Protein AF-A0AA88XX45-F1 (afdb_monomer_lite)

Organism: Pinctada imbricata (NCBI:txid66713)

Structure (mmCIF, N/CA/C/O backbone):
data_AF-A0AA88XX45-F1
#
_entry.id   AF-A0AA88XX45-F1
#
loop_
_atom_site.group_PDB
_atom_site.id
_atom_site.type_symbol
_atom_site.label_atom_id
_atom_site.label_alt_id
_atom_site.label_comp_id
_atom_site.label_asym_id
_atom_site.label_entity_id
_atom_site.label_seq_id
_atom_site.pdbx_PDB_ins_code
_atom_site.Cartn_x
_atom_site.Cartn_y
_atom_site.Cartn_z
_atom_site.occupancy
_atom_site.B_iso_or_equiv
_atom_site.auth_seq_id
_atom_site.auth_comp_id
_atom_site.auth_asym_id
_atom_site.auth_atom_id
_atom_site.pdbx_PDB_model_num
ATOM 1 N N . MET A 1 1 ? -54.677 1.917 20.183 1.00 34.97 1 MET A N 1
ATOM 2 C CA . MET A 1 1 ? -54.246 1.657 18.794 1.00 34.97 1 MET A CA 1
ATOM 3 C C . MET A 1 1 ? -52.845 2.239 18.652 1.00 34.97 1 MET A C 1
ATOM 5 O O . MET A 1 1 ? -52.693 3.420 18.403 1.00 34.97 1 MET A O 1
ATOM 9 N N . GLU A 1 2 ? -51.897 1.645 19.368 1.00 30.94 2 GLU A N 1
ATOM 10 C CA . GLU A 1 2 ? -50.991 0.565 18.939 1.00 30.94 2 GLU A CA 1
ATOM 11 C C . GLU A 1 2 ? -49.798 1.136 18.157 1.00 30.94 2 GLU A C 1
ATOM 13 O O . GLU A 1 2 ? -49.906 1.554 17.009 1.00 30.94 2 GLU A O 1
ATOM 18 N N . ARG A 1 3 ? -48.669 1.234 18.871 1.00 29.59 3 ARG A N 1
ATOM 19 C CA . ARG A 1 3 ? -47.360 1.614 18.344 1.00 29.59 3 ARG A CA 1
ATOM 20 C C . ARG A 1 3 ? -46.844 0.441 17.516 1.00 29.59 3 ARG A C 1
ATOM 22 O O . ARG A 1 3 ? -46.649 -0.641 18.058 1.00 29.59 3 ARG A O 1
ATOM 29 N N . SER A 1 4 ? -46.620 0.653 16.227 1.00 31.80 4 SER A N 1
ATOM 30 C CA . SER A 1 4 ? -45.998 -0.337 15.352 1.00 31.80 4 SER A CA 1
ATOM 31 C C . SER A 1 4 ? -44.492 -0.415 15.618 1.00 31.80 4 SER A C 1
ATOM 33 O O . SER A 1 4 ? -43.739 0.499 15.277 1.00 31.80 4 SER A O 1
ATOM 35 N N . ASP A 1 5 ? -44.083 -1.522 16.236 1.00 31.19 5 ASP A N 1
ATOM 36 C CA . ASP A 1 5 ? -42.706 -1.980 16.424 1.00 31.19 5 ASP A CA 1
ATOM 37 C C . ASP A 1 5 ? -41.996 -2.195 15.076 1.00 31.19 5 ASP A C 1
ATOM 39 O O . ASP A 1 5 ? -42.334 -3.101 14.308 1.00 31.19 5 ASP A O 1
ATOM 43 N N . VAL A 1 6 ? -40.950 -1.412 14.799 1.00 33.41 6 VAL A N 1
ATOM 44 C CA . VAL A 1 6 ? -40.007 -1.702 13.711 1.00 33.41 6 VAL A CA 1
ATOM 45 C C . VAL A 1 6 ? -38.914 -2.613 14.268 1.00 33.41 6 VAL A C 1
ATOM 47 O O . VAL A 1 6 ? -37.934 -2.162 14.859 1.00 33.41 6 VAL A O 1
ATOM 50 N N . ARG A 1 7 ? -39.079 -3.927 14.076 1.00 30.45 7 ARG A N 1
ATOM 51 C CA . ARG A 1 7 ? -38.031 -4.923 14.344 1.00 30.45 7 ARG A CA 1
ATOM 52 C C . ARG A 1 7 ? -36.821 -4.664 13.440 1.00 30.45 7 ARG A C 1
ATOM 54 O O . ARG A 1 7 ? -36.831 -5.034 12.267 1.00 30.45 7 ARG A O 1
ATOM 61 N N . GLN A 1 8 ? -35.750 -4.103 13.995 1.00 32.56 8 GLN A N 1
ATOM 62 C CA . GLN A 1 8 ? -34.431 -4.135 13.364 1.00 32.56 8 GLN A CA 1
ATOM 63 C C . GLN A 1 8 ? -33.943 -5.590 13.303 1.00 32.56 8 GLN A C 1
ATOM 65 O O . GLN A 1 8 ? -33.632 -6.205 14.325 1.00 32.56 8 GLN A O 1
ATOM 70 N N . ARG A 1 9 ? -33.892 -6.172 12.100 1.00 31.20 9 ARG A N 1
ATOM 71 C CA . ARG A 1 9 ? -33.239 -7.469 11.881 1.00 31.20 9 ARG A CA 1
ATOM 72 C C . ARG A 1 9 ? -31.729 -7.261 11.955 1.00 31.20 9 ARG A C 1
ATOM 74 O O . ARG A 1 9 ? -31.120 -6.731 11.032 1.00 31.20 9 ARG A O 1
ATOM 81 N N . LYS A 1 10 ? -31.142 -7.673 13.076 1.00 30.70 10 LYS A N 1
ATOM 82 C CA . LYS A 1 10 ? -29.694 -7.746 13.288 1.00 30.70 10 LYS A CA 1
ATOM 83 C C . LYS A 1 10 ? -29.114 -8.760 12.291 1.00 30.70 10 LYS A C 1
ATOM 85 O O . LYS A 1 10 ? -29.469 -9.936 12.339 1.00 30.70 10 LYS A O 1
ATOM 90 N N . LEU A 1 11 ? -28.273 -8.299 11.366 1.00 30.34 11 LEU A N 1
ATOM 91 C CA . LEU A 1 11 ? -27.495 -9.173 10.485 1.00 30.34 11 LEU A CA 1
ATOM 92 C C . LEU A 1 11 ? -26.546 -10.026 11.348 1.00 30.34 11 LEU A C 1
ATOM 94 O O . LEU A 1 11 ? -25.943 -9.487 12.280 1.00 30.34 11 LEU A O 1
ATOM 98 N N . PRO A 1 12 ? -26.422 -11.339 11.091 1.00 28.44 12 PRO A N 1
ATOM 99 C CA . PRO A 1 12 ? -25.580 -12.201 11.904 1.00 28.44 12 PRO A CA 1
ATOM 100 C C . PRO A 1 12 ? -24.112 -11.813 11.712 1.00 28.44 12 PRO A C 1
ATOM 102 O O . PRO A 1 12 ? -23.586 -11.838 10.599 1.00 28.44 12 PRO A O 1
ATOM 105 N N . SER A 1 13 ? -23.451 -11.459 12.814 1.00 36.00 13 SER A N 1
ATOM 106 C CA . SER A 1 13 ? -22.003 -11.308 12.879 1.00 36.00 13 SER A CA 1
ATOM 107 C C . SER A 1 13 ? -21.370 -12.663 12.574 1.00 36.00 13 SER A C 1
ATOM 109 O O . SER A 1 13 ? -21.451 -13.588 13.384 1.00 36.00 13 SER A O 1
ATOM 111 N N . LYS A 1 14 ? -20.768 -12.812 11.392 1.00 40.12 14 LYS A N 1
ATOM 112 C CA . LYS A 1 14 ? -19.907 -13.962 11.120 1.00 40.12 14 LYS A CA 1
ATOM 113 C C . LYS A 1 14 ? -18.670 -13.810 12.001 1.00 40.12 14 LYS A C 1
ATOM 115 O O . LYS A 1 14 ? -17.854 -12.920 11.778 1.00 40.12 14 LYS A O 1
ATOM 120 N N . ASN A 1 15 ? -18.585 -14.636 13.037 1.00 32.91 15 ASN A N 1
ATOM 121 C CA . ASN A 1 15 ? -17.408 -14.729 13.887 1.00 32.91 15 ASN A CA 1
ATOM 122 C C . ASN A 1 15 ? -16.237 -15.211 13.023 1.00 32.91 15 ASN A C 1
ATOM 124 O O . ASN A 1 15 ? -16.284 -16.310 12.475 1.00 32.91 15 ASN A O 1
ATOM 128 N N . VAL A 1 16 ? -15.213 -14.373 12.880 1.00 36.28 16 VAL A N 1
ATOM 129 C CA . VAL A 1 16 ? -13.936 -14.762 12.279 1.00 36.28 16 VAL A CA 1
ATOM 130 C C . VAL A 1 16 ? -13.169 -15.536 13.344 1.00 36.28 16 VAL A C 1
ATOM 132 O O . VAL A 1 16 ? -12.834 -14.991 14.395 1.00 36.28 16 VAL A O 1
ATOM 135 N N . THR A 1 17 ? -12.950 -16.825 13.106 1.00 33.47 17 THR A N 1
ATOM 136 C CA . THR A 1 17 ? -12.177 -17.689 14.001 1.00 33.47 17 THR A CA 1
ATOM 137 C C . THR A 1 17 ? -10.734 -17.736 13.515 1.00 33.47 17 THR A C 1
ATOM 139 O O . THR A 1 17 ? -10.472 -18.143 12.388 1.00 33.47 17 THR A O 1
ATOM 142 N N . PHE A 1 18 ? -9.802 -17.330 14.374 1.00 40.59 18 PHE A N 1
ATOM 143 C CA . PHE A 1 18 ? -8.367 -17.445 14.136 1.00 40.59 18 PHE A CA 1
ATOM 144 C C . PHE A 1 18 ? -7.858 -18.722 14.817 1.00 40.59 18 PHE A C 1
ATOM 146 O O . PHE A 1 18 ? -8.063 -18.891 16.018 1.00 40.59 18 PHE A O 1
ATOM 153 N N . GLN A 1 19 ? -7.198 -19.613 14.075 1.00 34.62 19 GLN A N 1
ATOM 154 C CA . GLN A 1 19 ? -6.497 -20.774 14.633 1.00 34.62 19 GLN A CA 1
ATOM 155 C C . GLN A 1 19 ? -4.989 -20.606 14.435 1.00 34.62 19 GLN A C 1
ATOM 157 O O . GLN A 1 19 ? -4.541 -20.310 13.331 1.00 34.62 19 GLN A O 1
ATOM 162 N N . ASN A 1 20 ? -4.228 -20.797 15.515 1.00 39.75 20 ASN A N 1
ATOM 163 C CA . ASN A 1 20 ? -2.776 -20.943 15.473 1.00 39.75 20 ASN A CA 1
ATOM 164 C C . ASN A 1 20 ? -2.438 -22.433 15.379 1.00 39.75 20 ASN A C 1
ATOM 166 O O . ASN A 1 20 ? -3.072 -23.250 16.044 1.00 39.75 20 ASN A O 1
ATOM 170 N N . VAL A 1 21 ? -1.432 -22.767 14.580 1.00 43.00 21 VAL A N 1
ATOM 171 C CA . VAL A 1 21 ? -0.848 -24.106 14.500 1.00 43.00 21 VAL A CA 1
ATOM 172 C C . VAL A 1 21 ? 0.468 -24.027 15.254 1.00 43.00 21 VAL A C 1
ATOM 174 O O . VAL A 1 21 ? 1.398 -23.506 14.669 1.00 43.00 21 VAL A O 1
ATOM 177 N N . ASP A 1 22 ? 0.522 -24.432 16.525 1.00 43.56 22 ASP A N 1
ATOM 178 C CA . ASP A 1 22 ? 1.782 -24.711 17.240 1.00 43.56 22 ASP A CA 1
ATOM 179 C C . ASP A 1 22 ? 1.490 -25.333 18.621 1.00 43.56 22 ASP A C 1
ATOM 181 O O . ASP A 1 22 ? 1.384 -24.627 19.619 1.00 43.56 22 ASP A O 1
ATOM 185 N N . ASP A 1 23 ? 1.375 -26.663 18.673 1.00 44.88 23 ASP A N 1
ATOM 186 C CA . ASP A 1 23 ? 1.472 -27.468 19.901 1.00 44.88 23 ASP A CA 1
ATOM 187 C C . ASP A 1 23 ? 2.284 -28.735 19.575 1.00 44.88 23 ASP A C 1
ATOM 189 O O . ASP A 1 23 ? 1.729 -29.703 19.068 1.00 44.88 23 ASP A O 1
ATOM 193 N N . ASP A 1 24 ? 3.609 -28.677 19.774 1.00 45.41 24 ASP A N 1
ATOM 194 C CA . ASP A 1 24 ? 4.500 -29.756 20.264 1.00 45.41 24 ASP A CA 1
ATOM 195 C C . ASP A 1 24 ? 5.958 -29.500 19.840 1.00 45.41 24 ASP A C 1
ATOM 197 O O . ASP A 1 24 ? 6.370 -29.864 18.739 1.00 45.41 24 ASP A O 1
ATOM 201 N N . VAL A 1 25 ? 6.800 -28.964 20.733 1.00 55.06 25 VAL A N 1
ATOM 202 C CA . VAL A 1 25 ? 8.260 -29.141 20.603 1.00 55.06 25 VAL A CA 1
ATOM 203 C C . VAL A 1 25 ? 8.8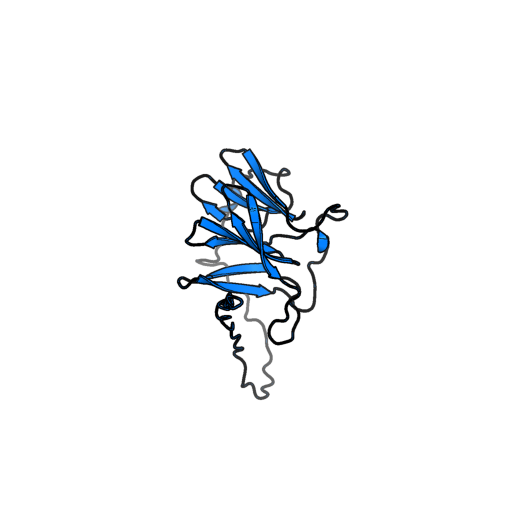96 -29.343 21.981 1.00 55.06 25 VAL A C 1
ATOM 205 O O . VAL A 1 25 ? 9.103 -28.405 22.749 1.00 55.06 25 VAL A O 1
ATOM 208 N N . LYS A 1 26 ? 9.233 -30.602 22.293 1.00 49.00 26 LYS A N 1
ATOM 209 C CA . LYS A 1 26 ? 10.108 -30.985 23.413 1.00 49.00 26 LYS A CA 1
ATOM 210 C C . LYS A 1 26 ? 11.572 -30.663 23.087 1.00 49.00 26 LYS A C 1
ATOM 212 O O . LYS A 1 26 ? 12.017 -30.836 21.957 1.00 49.00 26 LYS A O 1
ATOM 217 N N . ASN A 1 27 ? 12.311 -30.243 24.117 1.00 52.31 27 ASN A N 1
ATOM 218 C CA . ASN A 1 27 ? 13.728 -29.866 24.100 1.00 52.31 27 ASN A CA 1
ATOM 219 C C . ASN A 1 27 ? 14.633 -30.856 23.342 1.00 52.31 27 ASN A C 1
ATOM 221 O O . ASN A 1 27 ? 14.966 -31.925 23.852 1.00 52.31 27 ASN A O 1
ATOM 225 N N . VAL A 1 28 ? 15.127 -30.428 22.180 1.00 52.84 28 VAL A N 1
ATOM 226 C CA . VAL A 1 28 ? 16.339 -30.956 21.548 1.00 52.84 28 VAL A CA 1
ATOM 227 C C . VAL A 1 28 ? 17.290 -29.776 21.382 1.00 52.84 28 VAL A C 1
ATOM 229 O O . VAL A 1 28 ? 16.998 -28.841 20.639 1.00 52.84 28 VAL A O 1
ATOM 232 N N . SER A 1 29 ? 18.429 -29.810 22.078 1.00 59.84 29 SER A N 1
ATOM 233 C CA . SER A 1 29 ? 19.562 -28.919 21.802 1.00 59.84 29 SER A CA 1
ATOM 234 C C . SER A 1 29 ? 20.143 -29.307 20.442 1.00 59.84 29 SER A C 1
ATOM 236 O O . SER A 1 29 ? 21.048 -30.133 20.338 1.00 59.84 29 SER A O 1
ATOM 238 N N . LYS A 1 30 ? 19.530 -28.792 19.377 1.00 61.91 30 LYS A N 1
ATOM 239 C CA . LYS A 1 30 ? 20.017 -28.925 18.010 1.00 61.91 30 LYS A CA 1
ATOM 240 C C . LYS A 1 30 ? 20.817 -27.667 17.715 1.00 61.91 30 LYS A C 1
ATOM 242 O O . LYS A 1 30 ? 20.273 -26.568 17.756 1.00 61.91 30 LYS A O 1
ATOM 247 N N . THR A 1 31 ? 22.107 -27.816 17.440 1.00 62.50 31 THR A N 1
ATOM 248 C CA . THR A 1 31 ? 22.918 -26.716 16.919 1.00 62.50 31 THR A CA 1
ATOM 249 C C . THR A 1 31 ? 22.341 -26.324 15.561 1.00 62.50 31 THR A C 1
ATOM 251 O O . THR A 1 31 ? 22.469 -27.065 14.588 1.00 62.50 31 THR A O 1
ATOM 254 N N . PHE A 1 32 ? 21.638 -25.195 15.502 1.00 63.19 32 PHE A N 1
ATOM 255 C CA . PHE A 1 32 ? 21.130 -24.638 14.254 1.00 63.19 32 PHE A CA 1
ATOM 256 C C . PHE A 1 32 ? 22.269 -23.885 13.565 1.00 63.19 32 PHE A C 1
ATOM 258 O O . PHE A 1 32 ? 22.573 -22.748 13.910 1.00 63.19 32 PHE A O 1
ATOM 265 N N . GLY A 1 33 ? 22.928 -24.545 12.614 1.00 74.94 33 GLY A N 1
ATOM 266 C CA . GLY A 1 33 ? 23.738 -23.878 11.599 1.00 74.94 33 GLY A CA 1
ATOM 267 C C . GLY A 1 33 ? 22.879 -23.636 10.364 1.00 74.94 33 GLY A C 1
ATOM 268 O O . GLY A 1 33 ? 22.102 -24.512 9.978 1.00 74.94 33 GLY A O 1
ATOM 269 N N . PHE A 1 34 ? 22.997 -22.462 9.745 1.00 80.81 34 PHE A N 1
ATOM 270 C CA . PHE A 1 34 ? 22.458 -22.291 8.399 1.00 80.81 34 PHE A CA 1
ATOM 271 C C . PHE A 1 34 ? 23.176 -23.269 7.457 1.00 80.81 34 PHE A C 1
ATOM 273 O O . P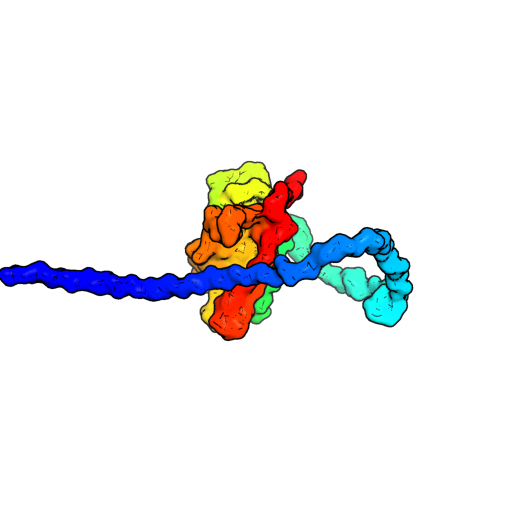HE A 1 34 ? 24.381 -23.479 7.625 1.00 80.81 34 PHE A O 1
ATOM 280 N N . PRO A 1 35 ? 22.468 -23.889 6.497 1.00 85.06 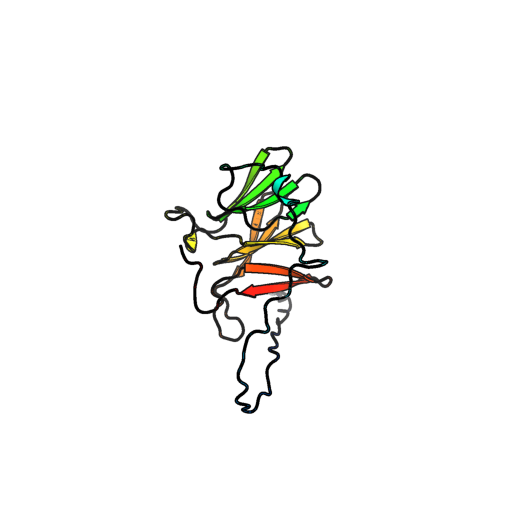35 PRO A N 1
ATOM 281 C CA . PRO A 1 35 ? 23.138 -24.656 5.457 1.00 85.06 35 PRO A CA 1
ATOM 282 C C . PRO A 1 35 ? 24.116 -23.748 4.708 1.00 85.06 35 PRO A C 1
ATOM 284 O O . PRO A 1 35 ? 23.945 -22.523 4.681 1.00 85.06 35 PRO A O 1
ATOM 287 N N . GLU A 1 36 ? 25.132 -24.345 4.086 1.00 87.25 36 GLU A N 1
ATOM 288 C CA . GLU A 1 36 ? 25.969 -23.593 3.157 1.00 87.25 36 GLU A CA 1
ATOM 289 C C . GLU A 1 36 ? 25.092 -22.923 2.098 1.00 87.25 36 GLU A C 1
ATOM 291 O O . GLU A 1 36 ? 24.061 -23.461 1.675 1.00 87.25 36 GLU A O 1
ATOM 296 N N . ARG A 1 37 ? 25.477 -21.701 1.717 1.00 88.12 37 ARG A N 1
ATOM 297 C CA . ARG A 1 37 ? 24.747 -20.948 0.702 1.00 88.12 37 ARG A CA 1
ATOM 298 C C . ARG A 1 37 ? 24.685 -21.805 -0.572 1.00 88.12 37 ARG A C 1
ATOM 300 O O . ARG A 1 37 ? 25.733 -22.267 -1.011 1.00 88.12 37 ARG A O 1
ATOM 307 N N . PRO A 1 38 ? 23.505 -21.966 -1.192 1.00 91.06 38 PRO A N 1
ATOM 308 C CA . PRO A 1 38 ? 23.406 -22.633 -2.481 1.00 91.06 38 PRO A CA 1
ATOM 309 C C . PRO A 1 38 ? 24.297 -21.958 -3.527 1.00 91.06 38 PRO A C 1
ATOM 311 O O . PRO A 1 38 ? 24.343 -20.728 -3.605 1.00 91.06 38 PRO A O 1
ATOM 314 N N . GLU A 1 39 ? 24.956 -22.760 -4.357 1.00 94.38 39 GLU A N 1
ATOM 315 C CA . GLU A 1 39 ? 25.666 -22.265 -5.535 1.00 94.38 39 GLU A CA 1
ATOM 316 C C . GLU A 1 39 ? 24.693 -21.548 -6.484 1.00 94.38 39 GLU A C 1
ATOM 318 O O . GLU A 1 39 ? 23.563 -22.000 -6.700 1.00 94.38 39 GLU A O 1
ATOM 323 N N . PHE A 1 40 ? 25.129 -20.439 -7.084 1.00 94.06 40 PHE A N 1
ATOM 324 C CA . PHE A 1 40 ? 24.336 -19.664 -8.045 1.00 94.06 40 PHE A CA 1
ATOM 325 C C . PHE A 1 40 ? 24.304 -20.346 -9.419 1.00 94.06 40 PHE A C 1
ATOM 327 O O . PHE A 1 40 ? 24.896 -19.874 -10.386 1.00 94.06 40 PHE A O 1
ATOM 334 N N . THR A 1 41 ? 23.630 -21.492 -9.480 1.00 96.00 41 THR A N 1
ATOM 335 C CA . THR A 1 41 ? 23.500 -22.354 -10.663 1.00 96.00 41 THR A CA 1
ATOM 336 C C . THR A 1 41 ? 22.026 -22.595 -11.006 1.00 96.00 41 THR A C 1
ATOM 338 O O . THR A 1 41 ? 21.144 -22.449 -10.151 1.00 96.00 41 THR A O 1
ATOM 341 N N . GLY A 1 42 ? 21.728 -22.939 -12.264 1.00 93.94 42 GLY A N 1
ATOM 342 C CA . GLY A 1 42 ? 20.359 -23.161 -12.733 1.00 93.94 42 GLY A CA 1
ATOM 343 C C . GLY A 1 42 ? 19.460 -21.942 -12.501 1.00 93.94 42 GLY A C 1
ATOM 344 O O . GLY A 1 42 ? 19.731 -20.852 -12.990 1.00 93.94 42 GLY A O 1
ATOM 345 N N . ALA A 1 43 ? 18.390 -22.108 -11.719 1.00 93.12 43 ALA A N 1
ATOM 346 C CA . ALA A 1 43 ? 17.447 -21.024 -11.420 1.00 93.12 43 ALA A CA 1
ATOM 347 C C . ALA A 1 43 ? 18.054 -19.860 -10.607 1.00 93.12 43 ALA A C 1
ATOM 349 O O . ALA A 1 43 ? 17.454 -18.788 -10.547 1.00 93.12 43 ALA A O 1
ATOM 350 N N . LEU A 1 44 ? 19.213 -20.067 -9.971 1.00 93.19 44 LEU A N 1
ATOM 351 C CA . LEU A 1 44 ? 19.915 -19.056 -9.176 1.00 93.19 44 LEU A CA 1
ATOM 352 C C . LEU A 1 44 ? 21.075 -18.398 -9.936 1.00 93.19 44 LEU A C 1
ATOM 354 O O . LEU A 1 44 ? 21.802 -17.605 -9.340 1.00 93.19 44 LEU A O 1
ATOM 358 N N . GLU A 1 45 ? 21.273 -18.725 -11.217 1.00 96.75 45 GLU A N 1
ATOM 359 C CA . GLU A 1 45 ? 22.326 -18.107 -12.026 1.00 96.75 45 GLU A CA 1
ATOM 360 C C . GLU A 1 45 ? 22.167 -16.581 -12.081 1.00 96.75 45 GLU A C 1
ATOM 362 O O . GLU A 1 45 ? 21.053 -16.071 -12.281 1.00 96.75 45 GLU A O 1
ATOM 367 N N . PRO A 1 46 ? 23.269 -15.819 -11.933 1.00 94.56 46 PRO A N 1
ATOM 368 C CA . PRO A 1 46 ? 23.219 -14.374 -12.073 1.00 94.56 46 PRO A CA 1
ATOM 369 C C . PRO A 1 46 ? 22.725 -13.991 -13.468 1.00 94.56 46 PRO A C 1
ATOM 371 O O . PRO A 1 46 ? 23.206 -14.497 -14.480 1.00 94.56 46 PRO A O 1
ATOM 374 N N . ASN A 1 47 ? 21.792 -13.046 -13.530 1.00 94.19 47 ASN A N 1
ATOM 375 C CA . ASN A 1 47 ? 21.265 -12.524 -14.784 1.00 94.19 47 ASN A CA 1
ATOM 376 C C . ASN A 1 47 ? 21.166 -10.995 -14.744 1.00 94.19 47 ASN A C 1
ATOM 378 O O . ASN A 1 47 ? 21.271 -10.364 -13.693 1.00 94.19 47 ASN A O 1
ATOM 382 N N . THR A 1 48 ? 20.959 -10.394 -15.913 1.00 95.88 48 THR A N 1
ATOM 383 C CA . THR A 1 48 ? 20.869 -8.938 -16.087 1.00 95.88 48 THR A CA 1
ATOM 384 C C . THR A 1 48 ? 19.499 -8.494 -16.594 1.00 95.88 48 THR A C 1
ATOM 386 O O . THR A 1 48 ? 19.366 -7.389 -17.116 1.00 95.88 48 THR A O 1
ATOM 389 N N . HIS A 1 49 ? 18.457 -9.321 -16.447 1.00 93.12 49 HIS A N 1
ATOM 390 C CA . HIS A 1 49 ? 17.129 -9.033 -17.004 1.00 93.12 49 HIS A CA 1
ATOM 391 C C . HIS A 1 49 ? 16.587 -7.671 -16.544 1.00 93.12 49 HIS A C 1
ATOM 393 O O . HIS A 1 49 ? 16.090 -6.902 -17.365 1.00 93.12 49 HIS A O 1
ATOM 399 N N . LEU A 1 50 ? 16.782 -7.328 -15.267 1.00 91.69 50 LEU A N 1
ATOM 400 C CA . LEU A 1 50 ? 16.340 -6.055 -14.688 1.00 91.69 50 LEU A CA 1
ATOM 401 C C . LEU A 1 50 ? 17.139 -4.831 -15.168 1.00 91.69 50 LEU A C 1
ATOM 403 O O . LEU A 1 50 ? 16.654 -3.714 -15.034 1.00 91.69 50 LEU A O 1
ATOM 407 N N . GLN A 1 51 ? 18.322 -4.999 -15.773 1.00 94.56 51 GLN A N 1
ATOM 408 C CA . GLN A 1 51 ? 19.077 -3.869 -16.342 1.00 94.56 51 GLN A CA 1
ATOM 409 C C . GLN A 1 51 ? 18.399 -3.276 -17.584 1.00 94.56 51 GLN A C 1
ATOM 411 O O . GLN A 1 51 ? 18.686 -2.143 -17.955 1.00 94.56 51 GLN A O 1
ATOM 416 N N . LYS A 1 52 ? 17.509 -4.040 -18.229 1.00 94.00 52 LYS A N 1
ATOM 417 C CA . LYS A 1 52 ? 16.728 -3.601 -19.393 1.00 94.00 52 LYS A CA 1
ATOM 418 C C . LYS A 1 52 ? 15.385 -2.976 -19.004 1.00 94.00 52 LYS A C 1
ATOM 420 O O . LYS A 1 52 ? 14.625 -2.609 -19.893 1.00 94.00 52 LYS A O 1
ATOM 425 N N . ALA A 1 53 ? 15.065 -2.914 -17.709 1.00 93.12 53 ALA A N 1
ATOM 426 C CA . ALA A 1 53 ? 13.814 -2.340 -17.241 1.00 93.12 53 ALA A CA 1
ATOM 427 C C . ALA A 1 53 ? 13.793 -0.825 -17.478 1.00 93.12 53 ALA A C 1
ATOM 429 O O . ALA A 1 53 ? 14.774 -0.126 -17.219 1.00 93.12 53 ALA A O 1
ATOM 430 N N . GLU A 1 54 ? 12.658 -0.321 -17.947 1.00 93.12 54 GLU A N 1
ATOM 431 C CA . GLU A 1 54 ? 12.417 1.111 -18.064 1.00 93.12 54 GLU A CA 1
ATOM 432 C C . GLU A 1 54 ? 11.985 1.683 -16.710 1.00 93.12 54 GLU A C 1
ATOM 434 O O . GLU A 1 54 ? 11.173 1.091 -15.995 1.00 93.12 54 GLU A O 1
ATOM 439 N N . ARG A 1 55 ? 12.523 2.854 -16.358 1.00 91.00 55 ARG A N 1
ATOM 440 C CA . ARG A 1 55 ? 12.101 3.600 -15.172 1.00 91.00 55 ARG A CA 1
ATOM 441 C C . ARG A 1 55 ? 11.011 4.586 -15.560 1.00 91.00 55 ARG A C 1
ATOM 443 O O . ARG A 1 55 ? 11.289 5.621 -16.157 1.00 91.00 55 ARG A O 1
ATOM 450 N N . ILE A 1 56 ? 9.781 4.273 -15.180 1.00 91.44 56 ILE A N 1
ATOM 451 C CA . ILE A 1 56 ? 8.630 5.160 -15.349 1.00 91.44 56 ILE A CA 1
ATOM 452 C C . ILE A 1 56 ? 8.318 5.877 -14.029 1.00 91.44 56 ILE A C 1
ATOM 454 O O . ILE A 1 56 ? 8.518 5.320 -12.951 1.00 91.44 56 ILE A O 1
ATOM 458 N N . TYR A 1 57 ? 7.844 7.124 -14.111 1.00 92.19 57 TYR A N 1
ATOM 459 C CA . TYR A 1 57 ? 7.444 7.952 -12.957 1.00 92.19 57 TYR A CA 1
ATOM 460 C C . TYR A 1 57 ? 8.523 8.173 -11.881 1.00 92.19 57 TYR A C 1
ATOM 462 O O . TYR A 1 57 ? 8.212 8.455 -10.719 1.00 92.19 57 TYR A O 1
ATOM 470 N N . GLU A 1 58 ? 9.799 8.078 -12.259 1.00 91.88 58 GLU A N 1
ATOM 471 C CA . GLU A 1 58 ? 10.919 8.325 -11.352 1.00 91.88 58 GLU A CA 1
ATOM 472 C C . GLU A 1 58 ? 10.817 9.736 -10.750 1.00 91.88 58 GLU A C 1
ATOM 474 O O . GLU A 1 58 ? 10.561 10.713 -11.455 1.00 91.88 58 GLU A O 1
ATOM 479 N N . ASN A 1 59 ? 10.974 9.832 -9.427 1.00 91.88 59 ASN A N 1
ATOM 480 C CA . ASN A 1 59 ? 10.804 11.057 -8.630 1.00 91.88 59 ASN A CA 1
ATOM 481 C C . ASN A 1 59 ? 9.393 11.685 -8.642 1.00 91.88 59 ASN A C 1
ATOM 483 O O . ASN A 1 59 ? 9.203 12.746 -8.049 1.00 91.88 59 ASN A O 1
ATOM 487 N N . GLN A 1 60 ? 8.398 11.047 -9.268 1.00 93.62 60 GLN A N 1
ATOM 488 C CA . GLN A 1 60 ? 7.010 11.534 -9.297 1.00 93.62 60 GLN A CA 1
ATOM 489 C C . GLN A 1 60 ? 6.133 10.856 -8.238 1.00 93.62 60 GLN A C 1
ATOM 491 O O . GLN A 1 60 ? 5.207 11.472 -7.709 1.00 93.62 60 GLN A O 1
ATOM 496 N N . LEU A 1 61 ? 6.434 9.599 -7.898 1.00 93.19 61 LEU A N 1
ATOM 497 C CA . LEU A 1 61 ? 5.708 8.816 -6.897 1.00 93.19 61 LEU A CA 1
ATOM 498 C C . LEU A 1 61 ? 6.509 8.713 -5.598 1.00 93.19 61 LEU A C 1
ATOM 500 O O . LEU A 1 61 ? 7.703 8.423 -5.600 1.00 93.19 61 LEU A O 1
ATOM 504 N N . ASN A 1 62 ? 5.839 8.930 -4.468 1.00 92.00 62 ASN A N 1
ATOM 505 C CA . ASN A 1 62 ? 6.469 8.894 -3.153 1.00 92.00 62 ASN A CA 1
ATOM 506 C C . ASN A 1 62 ? 6.336 7.504 -2.520 1.00 92.00 62 ASN A C 1
ATOM 508 O O . ASN A 1 62 ? 5.323 7.220 -1.882 1.00 92.00 62 ASN A O 1
ATOM 512 N N . GLY A 1 63 ? 7.353 6.661 -2.700 1.00 93.56 63 GLY A N 1
ATOM 513 C CA . GLY A 1 63 ? 7.400 5.306 -2.143 1.00 93.56 63 GLY A CA 1
ATOM 514 C C . GLY A 1 63 ? 6.168 4.470 -2.505 1.00 93.56 63 GLY A C 1
ATOM 515 O O . GLY A 1 63 ? 5.438 4.106 -1.581 1.00 93.56 63 GLY A O 1
ATOM 516 N N . PRO A 1 64 ? 5.890 4.234 -3.804 1.00 95.94 64 PRO A N 1
ATOM 517 C CA . PRO A 1 64 ? 4.750 3.428 -4.220 1.00 95.94 64 PRO A CA 1
ATOM 518 C C . PRO A 1 64 ? 4.861 2.000 -3.669 1.00 95.94 64 PRO A C 1
ATOM 520 O O . PRO A 1 64 ? 5.926 1.394 -3.748 1.00 95.94 64 PRO A O 1
ATOM 523 N N . GLU A 1 65 ? 3.770 1.477 -3.117 1.00 96.62 65 GLU A N 1
ATOM 524 C CA . GLU A 1 65 ? 3.677 0.135 -2.537 1.00 96.62 65 GLU A CA 1
ATOM 525 C C . GLU A 1 65 ? 2.434 -0.581 -3.050 1.00 96.62 65 GLU A C 1
ATOM 527 O O . GLU A 1 65 ? 1.356 0.016 -3.146 1.00 96.62 65 GLU A O 1
ATOM 532 N N . SER A 1 66 ? 2.602 -1.873 -3.346 1.00 97.38 66 SER A N 1
ATOM 533 C CA . SER A 1 66 ? 1.627 -2.728 -4.030 1.00 97.38 66 SER A CA 1
ATOM 534 C C . SER A 1 66 ? 1.184 -2.181 -5.397 1.00 97.38 66 SER A C 1
ATOM 536 O O . SER A 1 66 ? 0.992 -0.984 -5.603 1.00 97.38 66 SER A O 1
ATOM 538 N N . LEU A 1 67 ? 1.023 -3.071 -6.372 1.00 96.88 67 LEU A N 1
ATOM 539 C CA . LEU A 1 67 ? 0.532 -2.715 -7.700 1.00 96.88 67 LEU A CA 1
ATOM 540 C C . LEU A 1 67 ? -0.654 -3.609 -8.030 1.00 96.88 67 LEU A C 1
ATOM 542 O O . LEU A 1 67 ? -0.537 -4.835 -8.010 1.00 96.88 67 LEU A O 1
ATOM 546 N N . VAL A 1 68 ? -1.784 -2.992 -8.360 1.00 98.19 68 VAL A N 1
ATOM 547 C CA . VAL A 1 68 ? -2.940 -3.689 -8.928 1.00 98.19 68 VAL A CA 1
ATOM 548 C C . VAL A 1 68 ? -3.207 -3.125 -10.309 1.00 98.19 68 VAL A C 1
ATOM 550 O O . VAL A 1 68 ? -3.421 -1.927 -10.458 1.00 98.19 68 VAL A O 1
ATOM 553 N N . VAL A 1 69 ? -3.179 -4.003 -11.307 1.00 97.06 69 VAL A N 1
ATOM 554 C CA . VAL A 1 69 ? -3.431 -3.660 -12.707 1.00 97.06 69 VAL A CA 1
ATOM 555 C C . VAL A 1 69 ? -4.836 -4.119 -13.077 1.00 97.06 69 VAL A C 1
ATOM 557 O O . VAL A 1 69 ? -5.160 -5.293 -12.895 1.00 97.06 69 VAL A O 1
ATOM 560 N N . ASP A 1 70 ? -5.646 -3.203 -13.601 1.00 96.31 70 ASP A N 1
ATOM 561 C CA . ASP A 1 70 ? -6.994 -3.470 -14.110 1.00 96.31 70 ASP A CA 1
ATOM 562 C C . ASP A 1 70 ? -7.192 -2.780 -15.461 1.00 96.31 70 ASP A C 1
ATOM 564 O O . ASP A 1 70 ? -7.368 -1.563 -15.557 1.00 96.31 70 ASP A O 1
ATOM 568 N N . GLY A 1 71 ? -7.074 -3.555 -16.539 1.00 95.56 71 GLY A N 1
ATOM 569 C CA . GLY A 1 71 ? -6.980 -3.000 -17.886 1.00 95.56 71 GLY A CA 1
ATOM 570 C C . GLY A 1 71 ? -5.773 -2.064 -18.025 1.00 95.56 71 GLY A C 1
ATOM 571 O O . GLY A 1 71 ? -4.632 -2.489 -17.864 1.00 95.56 71 GLY A O 1
ATOM 572 N N . GLU A 1 72 ? -6.031 -0.794 -18.341 1.00 95.69 72 GLU A N 1
ATOM 573 C CA . GLU A 1 72 ? -5.006 0.257 -18.466 1.00 95.69 72 GLU A CA 1
ATOM 574 C C . GLU A 1 72 ? -4.782 1.047 -17.162 1.00 95.69 72 GLU A C 1
ATOM 576 O O . GLU A 1 72 ? -3.967 1.971 -17.143 1.00 95.69 72 GLU A O 1
ATOM 581 N N . HIS A 1 73 ? -5.515 0.722 -16.093 1.00 97.50 73 HIS A N 1
ATOM 582 C CA . HIS A 1 73 ? -5.358 1.353 -14.786 1.00 97.50 73 HIS A CA 1
ATOM 583 C C . HIS A 1 73 ? -4.306 0.626 -13.953 1.00 97.50 73 HIS A C 1
ATOM 585 O O . HIS A 1 73 ? -4.281 -0.607 -13.896 1.00 97.50 73 HIS A O 1
ATOM 591 N N . ILE A 1 74 ? -3.469 1.396 -13.259 1.00 97.81 74 ILE A N 1
ATOM 592 C CA . ILE A 1 74 ? -2.537 0.893 -12.249 1.00 97.81 74 ILE A CA 1
ATOM 593 C C . ILE A 1 74 ? -2.816 1.610 -10.932 1.00 97.81 74 ILE A C 1
ATOM 595 O O . ILE A 1 74 ? -2.634 2.822 -10.821 1.00 97.81 74 ILE A O 1
ATOM 599 N N . TYR A 1 75 ? -3.211 0.849 -9.917 1.00 98.50 75 TYR A N 1
ATOM 600 C CA . TYR A 1 75 ? -3.450 1.356 -8.573 1.00 98.50 75 TYR A CA 1
ATOM 601 C C . TYR A 1 75 ? -2.258 1.082 -7.659 1.00 98.50 75 TYR A C 1
ATOM 603 O O . TYR A 1 75 ? -1.699 -0.018 -7.678 1.00 98.50 75 TYR A O 1
ATOM 611 N N . THR A 1 76 ? -1.879 2.073 -6.850 1.00 98.44 76 THR A N 1
ATOM 612 C CA . THR A 1 76 ? -0.774 1.949 -5.884 1.00 98.44 76 THR A CA 1
ATOM 613 C C . THR A 1 76 ? -0.930 2.890 -4.691 1.00 98.44 76 THR A C 1
ATOM 615 O O . THR A 1 76 ? -1.559 3.945 -4.794 1.00 98.44 76 THR A O 1
ATOM 618 N N . GLY A 1 77 ? -0.375 2.505 -3.544 1.00 97.50 77 GLY A N 1
ATOM 619 C CA . GLY A 1 77 ? -0.351 3.305 -2.321 1.00 97.50 77 GLY A CA 1
ATOM 620 C C . GLY A 1 77 ? 0.935 4.114 -2.208 1.00 97.50 77 GLY A C 1
ATOM 621 O O . GLY A 1 77 ? 1.967 3.661 -2.680 1.00 97.50 77 GLY A O 1
ATOM 622 N N . THR A 1 78 ? 0.925 5.284 -1.569 1.00 95.62 78 THR A N 1
ATOM 623 C CA . THR A 1 78 ? 2.142 6.086 -1.331 1.00 95.62 78 THR A CA 1
ATOM 624 C C . THR A 1 78 ? 2.483 6.224 0.145 1.00 95.62 78 THR A C 1
ATOM 626 O O . THR A 1 78 ? 1.696 5.888 1.030 1.00 95.62 78 THR A O 1
ATOM 629 N N . ALA A 1 79 ? 3.687 6.726 0.434 1.00 93.31 79 ALA A N 1
ATOM 630 C CA . ALA A 1 79 ? 4.156 6.902 1.808 1.00 93.31 79 ALA A CA 1
ATOM 631 C C . ALA A 1 79 ? 3.276 7.857 2.603 1.00 93.31 79 ALA A C 1
ATOM 633 O O . ALA A 1 79 ? 2.920 7.559 3.732 1.00 93.31 79 ALA A O 1
ATOM 634 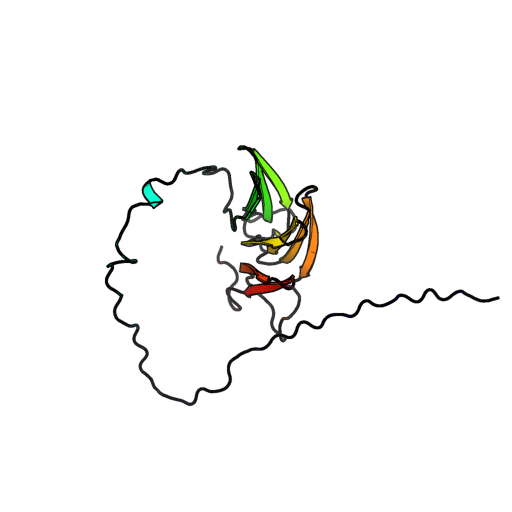N N . ASP A 1 80 ? 2.831 8.932 1.961 1.00 91.75 80 ASP A N 1
ATOM 635 C CA . ASP A 1 80 ? 1.997 9.980 2.541 1.00 91.75 80 ASP A CA 1
ATOM 636 C C . ASP A 1 80 ? 0.489 9.676 2.483 1.00 91.75 80 ASP A C 1
ATOM 638 O O . ASP A 1 80 ? -0.315 10.598 2.323 1.00 91.75 80 ASP A O 1
ATOM 642 N N . GLY A 1 81 ? 0.111 8.397 2.564 1.00 94.75 81 GLY A N 1
ATOM 643 C CA . GLY A 1 81 ? -1.278 7.979 2.756 1.00 94.75 81 GLY A CA 1
ATOM 644 C C . GLY A 1 81 ? -2.178 7.999 1.522 1.00 94.75 81 GLY A C 1
ATOM 645 O O . GLY A 1 81 ? -3.380 7.766 1.656 1.00 94.75 81 GLY A O 1
ATOM 646 N N . LYS A 1 82 ? -1.672 8.301 0.320 1.00 96.12 82 LYS A N 1
ATOM 647 C CA . LYS A 1 82 ? -2.526 8.363 -0.879 1.00 96.12 82 LYS A CA 1
ATOM 648 C C . LYS A 1 82 ? -2.704 6.990 -1.508 1.00 96.12 82 LYS A C 1
ATOM 650 O O . LYS A 1 82 ? -1.781 6.184 -1.539 1.00 96.12 82 LYS A O 1
ATOM 655 N N . LEU A 1 83 ? -3.888 6.782 -2.069 1.00 98.12 83 LEU A N 1
ATOM 656 C CA . LEU A 1 83 ? -4.154 5.782 -3.089 1.00 98.12 83 LEU A CA 1
ATOM 657 C C . LEU A 1 83 ? -4.177 6.489 -4.440 1.00 98.12 83 LEU A C 1
ATOM 659 O O . LEU A 1 83 ? -4.935 7.444 -4.637 1.00 98.12 83 LEU A O 1
ATOM 663 N N . LEU A 1 84 ? -3.341 6.028 -5.355 1.00 98.38 84 LEU A N 1
ATOM 664 C CA . LEU A 1 84 ? -3.212 6.574 -6.692 1.00 98.38 84 LEU A CA 1
ATOM 665 C C . LEU A 1 84 ? -3.861 5.649 -7.714 1.00 98.38 84 LEU A C 1
ATOM 667 O O . LEU A 1 84 ? -3.882 4.434 -7.537 1.00 98.38 84 LEU A O 1
ATOM 671 N N . ASP A 1 85 ? -4.353 6.258 -8.781 1.00 98.25 85 ASP A N 1
ATOM 672 C CA . ASP A 1 85 ? -4.790 5.627 -10.018 1.00 98.25 85 ASP A CA 1
ATOM 673 C C . ASP A 1 85 ? -3.963 6.233 -11.150 1.00 98.25 85 ASP A C 1
ATOM 675 O O . ASP A 1 85 ? -3.971 7.452 -11.349 1.00 98.25 85 ASP A O 1
ATOM 679 N N . ILE A 1 86 ? -3.202 5.392 -11.838 1.00 97.81 86 ILE A N 1
ATOM 680 C CA . ILE A 1 86 ? -2.380 5.775 -12.976 1.00 97.81 86 ILE A CA 1
ATOM 681 C C . ILE A 1 86 ? -3.067 5.258 -14.232 1.00 97.81 86 ILE A C 1
ATOM 683 O O . ILE A 1 86 ? -3.224 4.050 -14.402 1.00 97.81 86 ILE A O 1
ATOM 687 N N . TYR A 1 87 ? -3.439 6.172 -15.122 1.00 96.62 87 TYR A N 1
ATOM 688 C CA . TYR A 1 87 ? -4.150 5.859 -16.355 1.00 96.62 87 TYR A CA 1
ATOM 689 C C . TYR A 1 87 ? -3.560 6.660 -17.511 1.00 96.62 87 TYR A C 1
ATOM 691 O O . TYR A 1 87 ? -3.481 7.885 -17.449 1.00 96.62 87 TYR A O 1
ATOM 699 N N . LYS A 1 88 ? -3.125 5.973 -18.575 1.00 94.19 88 LYS A N 1
ATOM 700 C CA . LYS A 1 88 ? -2.578 6.597 -19.799 1.00 94.19 88 LYS A CA 1
ATOM 701 C C . LYS A 1 88 ? -1.500 7.663 -19.554 1.00 94.19 88 LYS A C 1
ATOM 703 O O . LYS A 1 88 ? -1.468 8.688 -20.225 1.00 94.19 88 LYS A O 1
ATOM 708 N N . GLY A 1 89 ? -0.598 7.421 -18.605 1.00 91.62 89 GLY A N 1
ATOM 709 C CA . GLY A 1 89 ? 0.463 8.379 -18.284 1.00 91.62 89 GLY A CA 1
ATOM 710 C C . GLY A 1 89 ? 0.107 9.364 -17.169 1.00 91.62 89 GLY A C 1
ATOM 711 O O . GLY A 1 89 ? 1.015 9.950 -16.587 1.00 91.62 89 GLY A O 1
ATOM 712 N N . GLU A 1 90 ? -1.170 9.520 -16.825 1.00 95.56 90 GLU A N 1
ATOM 713 C CA . GLU A 1 90 ? -1.632 10.493 -15.837 1.00 95.56 90 GLU A CA 1
ATOM 714 C C . GLU A 1 90 ? -1.760 9.870 -14.448 1.00 95.56 90 GLU A C 1
ATOM 716 O O . GLU A 1 90 ? -2.302 8.778 -14.295 1.00 95.56 90 GLU A O 1
ATOM 721 N N . ILE A 1 91 ? -1.280 10.583 -13.425 1.00 97.44 91 ILE A N 1
ATOM 722 C CA . ILE A 1 91 ? -1.372 10.170 -12.020 1.00 97.44 91 ILE A CA 1
ATOM 723 C C . ILE A 1 91 ? -2.515 10.940 -11.358 1.00 97.44 91 ILE A C 1
ATOM 725 O O . ILE A 1 91 ? -2.443 12.160 -11.193 1.00 97.44 91 ILE A O 1
ATOM 729 N N . ARG A 1 92 ? -3.545 10.225 -10.906 1.00 97.19 92 ARG A N 1
ATOM 730 C CA . ARG A 1 92 ? -4.680 10.775 -10.162 1.00 97.19 92 ARG A CA 1
ATOM 731 C C . ARG A 1 92 ? -4.660 10.281 -8.720 1.00 97.19 92 ARG A C 1
ATOM 733 O O . ARG A 1 92 ? -4.473 9.098 -8.459 1.00 97.19 92 ARG A O 1
ATOM 740 N N . VAL A 1 93 ? -4.903 11.180 -7.766 1.00 97.44 93 VAL A N 1
ATOM 741 C CA . VAL A 1 93 ? -5.179 10.781 -6.378 1.00 97.44 93 VAL A CA 1
ATOM 742 C C . VAL A 1 93 ? -6.625 10.307 -6.306 1.00 97.44 93 VAL A C 1
ATOM 744 O O . VAL A 1 93 ? -7.540 11.111 -6.467 1.00 97.44 93 VAL A O 1
ATOM 747 N N . LEU A 1 94 ? -6.820 9.011 -6.086 1.00 97.62 94 LEU A N 1
ATOM 748 C CA . LEU A 1 94 ? -8.140 8.393 -5.994 1.00 97.62 94 LEU A CA 1
ATOM 749 C C . LEU A 1 94 ? -8.726 8.543 -4.587 1.00 97.62 94 LEU A C 1
ATOM 751 O O . LEU A 1 94 ? -9.898 8.864 -4.432 1.00 97.62 94 LEU A O 1
ATOM 755 N N . ALA A 1 95 ? -7.899 8.337 -3.563 1.00 97.19 95 ALA A N 1
ATOM 756 C CA . ALA A 1 95 ? -8.273 8.511 -2.166 1.00 97.19 95 ALA A CA 1
ATOM 757 C C . ALA A 1 95 ? -7.057 8.922 -1.327 1.00 97.19 95 ALA A C 1
ATOM 759 O O . ALA A 1 95 ? -5.904 8.780 -1.745 1.00 97.19 95 ALA A O 1
ATOM 760 N N . ARG A 1 96 ? -7.313 9.419 -0.117 1.00 95.19 96 ARG A N 1
ATOM 761 C CA . ARG A 1 96 ? -6.286 9.695 0.889 1.00 95.19 96 ARG A CA 1
ATOM 762 C C . ARG A 1 96 ? -6.733 9.118 2.221 1.00 95.19 96 ARG A C 1
ATOM 764 O O . ARG A 1 96 ? -7.788 9.484 2.728 1.00 95.19 96 ARG A O 1
ATOM 771 N N . PHE A 1 97 ? -5.927 8.233 2.781 1.00 93.94 97 PHE A N 1
ATOM 772 C CA . PHE A 1 97 ? -6.131 7.695 4.117 1.00 93.94 97 PHE A CA 1
ATOM 773 C C . PHE A 1 97 ? -5.461 8.589 5.166 1.00 93.94 97 PHE A C 1
ATOM 775 O O . PHE A 1 97 ? -4.764 9.547 4.839 1.00 93.94 97 PHE A O 1
ATOM 782 N N . GLY A 1 98 ? -5.719 8.297 6.441 1.00 90.25 98 GLY A N 1
ATOM 783 C CA . GLY A 1 98 ? -5.181 9.082 7.549 1.00 90.25 98 GLY A CA 1
ATOM 784 C C . GLY A 1 98 ? -5.755 10.496 7.666 1.00 90.25 98 GLY A C 1
ATOM 785 O O . GLY A 1 98 ? -6.810 10.823 7.121 1.00 90.25 98 GLY A O 1
ATOM 786 N N . LYS A 1 99 ? -5.086 11.322 8.471 1.00 85.81 99 LYS A N 1
ATOM 787 C CA . LYS A 1 99 ? -5.464 12.704 8.777 1.00 85.81 99 LYS A CA 1
ATOM 788 C C . LYS A 1 99 ? -4.331 13.654 8.420 1.00 85.81 99 LYS A C 1
ATOM 790 O O . LYS A 1 99 ? -3.188 13.442 8.815 1.00 85.81 99 LYS A O 1
ATOM 795 N N . GLU A 1 100 ? -4.694 14.741 7.755 1.00 82.94 100 GLU A N 1
ATOM 796 C CA . GLU A 1 100 ? -3.817 15.891 7.545 1.00 82.94 100 GLU A CA 1
ATOM 797 C C . GLU A 1 100 ? -3.740 16.772 8.811 1.00 82.94 100 GLU A C 1
ATOM 799 O O . GLU A 1 100 ? -4.694 16.792 9.599 1.00 82.94 100 GLU A O 1
ATOM 804 N N . PRO A 1 101 ? -2.652 17.540 9.009 1.00 80.56 101 PRO A N 1
ATOM 805 C CA . PRO A 1 101 ? -1.477 17.646 8.143 1.00 80.56 101 PRO A CA 1
ATOM 806 C C . PRO A 1 101 ? -0.474 16.500 8.332 1.00 80.56 101 PRO A C 1
ATOM 808 O O . PRO A 1 101 ? -0.133 16.118 9.454 1.00 80.56 101 PRO A O 1
ATOM 811 N N . CYS A 1 102 ? 0.075 16.014 7.223 1.00 75.50 102 CYS A N 1
ATOM 812 C CA . CYS A 1 102 ? 1.127 15.004 7.216 1.00 75.50 102 CYS A CA 1
ATOM 813 C C . CYS A 1 102 ? 2.528 15.583 7.438 1.00 75.50 102 CYS A C 1
ATOM 815 O O . CYS A 1 102 ? 3.322 15.705 6.508 1.00 75.50 102 CYS A O 1
ATOM 817 N N . ALA A 1 103 ? 2.827 15.947 8.692 1.00 62.75 103 ALA A N 1
ATOM 818 C CA . ALA A 1 103 ? 4.091 16.586 9.077 1.00 62.75 103 ALA A CA 1
ATOM 819 C C . ALA A 1 103 ? 5.330 15.732 8.744 1.00 62.75 103 ALA A C 1
ATOM 821 O O . ALA A 1 103 ? 6.320 16.248 8.232 1.00 62.75 103 ALA A O 1
ATOM 822 N N . LEU A 1 104 ? 5.248 14.422 8.991 1.00 67.25 104 LEU A N 1
ATOM 823 C CA . LEU A 1 104 ? 6.195 13.430 8.490 1.00 67.25 104 LEU A CA 1
ATOM 824 C C . LEU A 1 104 ? 5.443 12.524 7.527 1.00 67.25 104 LEU A C 1
ATOM 826 O O . LEU A 1 104 ? 4.393 11.983 7.875 1.00 67.25 104 LEU A O 1
ATOM 830 N N . ARG A 1 105 ? 5.996 12.340 6.326 1.00 65.38 105 ARG A N 1
ATOM 831 C CA . ARG A 1 105 ? 5.389 11.529 5.261 1.00 65.38 105 ARG A CA 1
ATOM 832 C C . ARG A 1 105 ? 5.202 10.060 5.643 1.00 65.38 105 ARG A C 1
ATOM 834 O O . ARG A 1 105 ? 4.564 9.357 4.890 1.00 65.38 105 ARG A O 1
ATOM 841 N N . THR A 1 106 ? 5.751 9.612 6.767 1.00 66.38 106 THR A N 1
ATOM 842 C CA . THR A 1 106 ? 5.656 8.248 7.306 1.00 66.38 106 THR A CA 1
ATOM 843 C C . THR A 1 106 ? 4.951 8.204 8.664 1.00 66.38 106 THR A C 1
ATOM 845 O O . THR A 1 106 ? 4.948 7.172 9.330 1.00 66.38 106 THR A O 1
ATOM 848 N N . SER A 1 107 ? 4.361 9.320 9.113 1.00 80.25 107 SER A N 1
ATOM 849 C CA . SER A 1 107 ? 3.644 9.357 10.388 1.00 80.25 107 SER A CA 1
ATOM 850 C C . SER A 1 107 ? 2.494 8.346 10.372 1.00 80.25 107 SER A C 1
ATOM 852 O O . SER A 1 107 ? 1.690 8.379 9.438 1.00 80.25 107 SER A O 1
ATOM 854 N N . PRO A 1 108 ? 2.307 7.534 11.428 1.00 84.44 108 PRO A N 1
ATOM 855 C CA . PRO A 1 108 ? 1.177 6.613 11.511 1.00 84.44 108 PRO A CA 1
ATOM 856 C C . PRO A 1 108 ? -0.193 7.276 11.324 1.00 84.44 108 PRO A C 1
ATOM 858 O O . PRO A 1 108 ? -1.145 6.649 10.868 1.00 84.44 108 PRO A O 1
ATOM 861 N N . THR A 1 109 ? -0.306 8.568 11.645 1.00 88.31 109 THR A N 1
ATOM 862 C CA . THR A 1 109 ? -1.539 9.344 11.459 1.00 88.31 109 THR A CA 1
ATOM 863 C C . THR A 1 109 ? -1.863 9.638 9.999 1.00 88.31 109 THR A C 1
ATOM 865 O O . THR A 1 109 ? -3.025 9.891 9.697 1.00 88.31 109 THR A O 1
ATOM 868 N N . CYS A 1 110 ? -0.870 9.613 9.111 1.00 90.19 110 CYS A N 1
ATOM 869 C CA . CYS A 1 110 ? -1.034 9.837 7.675 1.00 90.19 110 CYS A CA 1
ATOM 870 C C . CYS A 1 110 ? -1.580 8.630 6.935 1.00 90.19 110 CYS A C 1
ATOM 872 O O . CYS A 1 110 ? -2.054 8.776 5.816 1.00 90.19 110 CYS A O 1
ATOM 874 N N . GLY A 1 111 ? -1.526 7.452 7.552 1.00 93.88 111 GLY A N 1
ATOM 875 C CA . GLY A 1 111 ? -1.699 6.212 6.821 1.00 93.88 111 GLY A CA 1
ATOM 876 C C . GLY A 1 111 ? -0.503 5.914 5.914 1.00 93.88 111 GLY A C 1
ATOM 877 O O . GLY A 1 111 ? 0.335 6.764 5.616 1.00 93.88 111 GLY A O 1
ATOM 878 N N . ARG A 1 112 ? -0.423 4.656 5.508 1.00 95.94 112 ARG A N 1
ATOM 879 C CA . ARG A 1 112 ? 0.592 4.074 4.638 1.00 95.94 112 ARG A CA 1
ATOM 880 C C . ARG A 1 112 ? -0.023 2.820 4.007 1.00 95.94 112 ARG A C 1
ATOM 882 O O . ARG A 1 112 ? 0.053 1.748 4.604 1.00 95.94 112 ARG A O 1
ATOM 889 N N . PRO A 1 113 ? -0.682 2.921 2.845 1.00 97.38 113 PRO A N 1
ATOM 890 C CA . PRO A 1 113 ? -1.251 1.759 2.170 1.00 97.38 113 PRO A CA 1
ATOM 891 C C . PRO A 1 113 ? -0.121 0.888 1.630 1.00 97.38 113 PRO A C 1
ATOM 893 O O . PRO A 1 113 ? 0.650 1.355 0.795 1.00 97.38 113 PRO A O 1
ATOM 896 N N . LEU A 1 114 ? -0.005 -0.342 2.131 1.00 97.12 114 LEU A N 1
ATOM 897 C CA . LEU A 1 114 ? 1.097 -1.253 1.794 1.00 97.12 114 LEU A CA 1
ATOM 898 C C . LEU A 1 114 ? 0.660 -2.438 0.931 1.00 97.12 114 LEU A C 1
ATOM 900 O O . LEU A 1 114 ? 1.458 -2.951 0.153 1.00 97.12 114 LEU A O 1
ATOM 904 N N . GLY A 1 115 ? -0.608 -2.841 1.015 1.00 98.06 115 GLY A N 1
ATOM 905 C CA . GLY A 1 115 ? -1.143 -3.954 0.238 1.00 98.06 115 GLY A CA 1
ATOM 906 C C . GLY A 1 115 ? -2.530 -3.656 -0.303 1.00 98.06 115 GLY A C 1
ATOM 907 O O . GLY A 1 115 ? -3.348 -3.018 0.362 1.00 98.06 115 GLY A O 1
ATOM 908 N N . MET A 1 116 ? -2.826 -4.121 -1.512 1.00 98.44 116 MET A N 1
ATOM 909 C CA . MET A 1 116 ? -4.166 -3.995 -2.078 1.00 98.44 116 MET A CA 1
ATOM 910 C C . MET A 1 116 ? -4.490 -5.091 -3.083 1.00 98.44 116 MET A C 1
ATOM 912 O O . MET A 1 116 ? -3.599 -5.618 -3.743 1.00 98.44 116 MET A O 1
ATOM 916 N N . ARG A 1 117 ? -5.771 -5.447 -3.205 1.00 98.25 117 ARG A N 1
ATOM 917 C CA . ARG A 1 117 ? -6.289 -6.400 -4.199 1.00 98.25 117 ARG A CA 1
ATOM 918 C C . ARG A 1 117 ? -7.654 -5.939 -4.697 1.00 98.25 117 ARG A C 1
ATOM 920 O O . ARG A 1 117 ? -8.456 -5.440 -3.910 1.00 98.25 117 ARG A O 1
ATOM 927 N N . LEU A 1 118 ? -7.942 -6.159 -5.977 1.00 97.69 1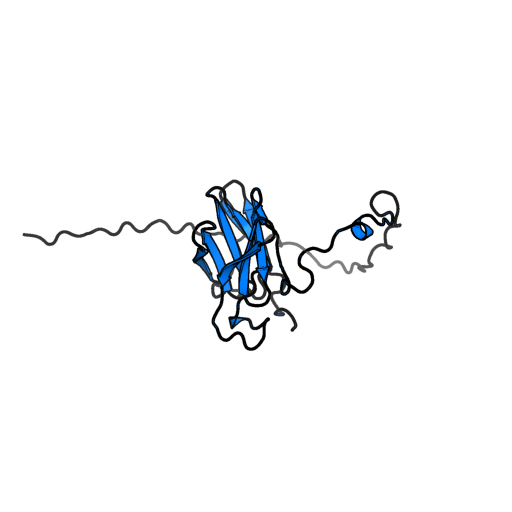18 LEU A N 1
ATOM 928 C CA . LEU A 1 118 ? -9.311 -6.060 -6.478 1.00 97.69 118 LEU A CA 1
ATOM 929 C C . LEU A 1 118 ? -10.124 -7.255 -5.987 1.00 97.69 118 LEU A C 1
ATOM 931 O O . LEU A 1 118 ? -9.690 -8.405 -6.079 1.00 97.69 118 LEU A O 1
ATOM 935 N N . ASN A 1 119 ? -11.311 -6.982 -5.457 1.00 96.12 119 ASN A N 1
ATOM 936 C CA . ASN A 1 119 ? -12.282 -8.021 -5.167 1.00 96.12 119 ASN A CA 1
ATOM 937 C C . ASN A 1 119 ? -13.119 -8.346 -6.418 1.00 96.12 119 ASN A C 1
ATOM 939 O O . ASN A 1 119 ? -13.072 -7.655 -7.433 1.00 96.12 119 ASN A O 1
ATOM 943 N N . LYS A 1 120 ? -13.940 -9.396 -6.322 1.00 94.94 120 LYS A N 1
ATOM 944 C CA . LYS A 1 120 ? -14.815 -9.847 -7.419 1.00 94.94 120 LYS A CA 1
ATOM 945 C C . LYS A 1 120 ? -15.880 -8.830 -7.843 1.00 94.94 120 LYS A C 1
ATOM 947 O O . LYS A 1 120 ? -16.414 -8.949 -8.938 1.00 94.94 120 LYS A O 1
ATOM 952 N N . ASP A 1 121 ? -16.178 -7.859 -6.985 1.00 94.25 121 ASP A N 1
ATOM 953 C CA . ASP A 1 121 ? -17.177 -6.819 -7.234 1.00 94.25 121 ASP A CA 1
ATOM 954 C C . ASP A 1 121 ? -16.552 -5.551 -7.853 1.00 94.25 121 ASP A C 1
ATOM 956 O O . ASP A 1 121 ? -17.241 -4.543 -7.992 1.00 94.25 121 ASP A O 1
ATOM 960 N N . GLY A 1 122 ? -15.248 -5.558 -8.167 1.00 94.88 122 GLY A N 1
ATOM 961 C CA . GLY A 1 122 ? -14.537 -4.407 -8.737 1.00 94.88 122 GLY A CA 1
ATOM 962 C C . GLY A 1 122 ? -14.139 -3.326 -7.723 1.00 94.88 122 GLY A C 1
ATOM 963 O O . GLY A 1 122 ? -13.791 -2.215 -8.109 1.00 94.88 122 GLY A O 1
ATOM 964 N N . TYR A 1 123 ? -14.183 -3.619 -6.422 1.00 97.88 123 TYR A N 1
ATOM 965 C CA . TYR A 1 123 ? -13.673 -2.722 -5.384 1.00 97.88 123 TYR A CA 1
ATOM 966 C C . TYR A 1 123 ? -12.232 -3.068 -5.035 1.00 97.88 123 TYR A C 1
ATOM 968 O O . TYR A 1 123 ? -11.883 -4.242 -4.889 1.00 97.88 123 TYR A O 1
ATOM 976 N N . LEU A 1 124 ? -11.419 -2.045 -4.787 1.00 98.44 124 LEU A N 1
ATOM 977 C CA . LEU A 1 124 ? -10.116 -2.241 -4.168 1.00 98.44 124 LEU A CA 1
ATOM 978 C C . LEU A 1 124 ? -10.295 -2.482 -2.674 1.00 98.44 124 LEU A C 1
ATOM 980 O O . LEU A 1 124 ? -10.894 -1.676 -1.960 1.00 98.44 124 LEU A O 1
ATOM 984 N N . ILE A 1 125 ? -9.746 -3.591 -2.199 1.00 98.62 125 ILE A N 1
ATOM 985 C CA . ILE A 1 125 ? -9.502 -3.821 -0.782 1.00 98.62 125 ILE A CA 1
ATOM 986 C C . ILE A 1 125 ? -8.070 -3.397 -0.520 1.00 98.62 125 ILE A C 1
ATOM 988 O O . ILE A 1 125 ? -7.154 -3.910 -1.158 1.00 98.62 125 ILE A O 1
ATOM 992 N N . VAL A 1 126 ? -7.891 -2.451 0.392 1.00 98.75 126 VAL A N 1
ATOM 993 C CA . VAL A 1 126 ? -6.601 -1.829 0.689 1.00 98.75 126 VAL A CA 1
ATOM 994 C C . VAL A 1 126 ? -6.300 -2.022 2.166 1.00 98.75 126 VAL A C 1
ATOM 996 O O . VAL A 1 126 ? -7.159 -1.748 3.006 1.00 98.75 126 VAL A O 1
ATOM 999 N N . ILE A 1 127 ? -5.096 -2.487 2.486 1.00 98.44 127 ILE A N 1
ATOM 1000 C CA . ILE A 1 127 ? -4.581 -2.541 3.849 1.00 98.44 127 ILE A CA 1
ATOM 1001 C C . ILE A 1 127 ? -3.591 -1.403 4.069 1.00 98.44 127 ILE A C 1
ATOM 1003 O O . ILE A 1 127 ? -2.613 -1.228 3.340 1.00 98.44 127 ILE A O 1
ATOM 1007 N N . ASP A 1 128 ? -3.892 -0.612 5.085 1.00 97.56 128 ASP A N 1
ATOM 1008 C CA . ASP A 1 128 ? -3.047 0.444 5.601 1.00 97.56 128 ASP A CA 1
ATOM 1009 C C . ASP A 1 128 ? -2.228 -0.083 6.777 1.00 97.56 128 ASP A C 1
ATOM 1011 O O . ASP A 1 128 ? -2.778 -0.736 7.669 1.00 97.56 128 ASP A O 1
ATOM 1015 N N . ALA A 1 129 ? -0.936 0.246 6.795 1.00 95.38 129 ALA A N 1
ATOM 1016 C CA . ALA A 1 129 ? 0.019 -0.229 7.786 1.00 95.38 129 ALA A CA 1
ATOM 1017 C C . ALA A 1 129 ? -0.413 0.027 9.229 1.00 95.38 129 ALA A C 1
ATOM 1019 O O . ALA A 1 129 ? -0.136 -0.778 10.122 1.00 95.38 129 ALA A O 1
ATOM 1020 N N . TYR A 1 130 ? -1.107 1.142 9.449 1.00 94.19 130 TYR A N 1
ATOM 1021 C CA . TYR A 1 130 ? -1.442 1.645 10.772 1.00 94.19 130 TYR A CA 1
ATOM 1022 C C . TYR A 1 130 ? -2.934 1.702 11.022 1.00 94.19 130 TYR A C 1
ATOM 1024 O O . TYR A 1 130 ? -3.340 1.683 12.183 1.00 94.19 130 TYR A O 1
ATOM 1032 N N . LEU A 1 131 ? -3.752 1.809 9.976 1.00 95.62 131 LEU A N 1
ATOM 1033 C CA . LEU A 1 131 ? -5.170 2.130 10.109 1.00 95.62 131 LEU A CA 1
ATOM 1034 C C . LEU A 1 131 ? -6.091 0.929 9.858 1.00 95.62 131 LEU A C 1
ATOM 1036 O O . LEU A 1 131 ? -7.232 0.946 10.313 1.00 95.62 131 LEU A O 1
ATOM 1040 N N . GLY A 1 132 ? -5.626 -0.147 9.221 1.00 96.88 132 GLY A N 1
ATOM 1041 C CA . GLY A 1 132 ? -6.436 -1.346 8.980 1.00 96.88 132 GLY A CA 1
ATOM 1042 C C . GLY A 1 132 ? -6.909 -1.479 7.534 1.00 96.88 132 GLY A C 1
ATOM 1043 O O . GLY A 1 132 ? -6.201 -1.105 6.608 1.00 96.88 132 GLY A O 1
ATOM 1044 N N . LEU A 1 133 ? -8.090 -2.063 7.329 1.00 98.06 133 LEU A N 1
ATOM 1045 C CA . LEU A 1 133 ? -8.620 -2.401 6.009 1.00 98.06 133 LEU A CA 1
ATOM 1046 C C . LEU A 1 133 ? -9.681 -1.410 5.542 1.00 98.06 133 LEU A C 1
ATOM 1048 O O . LEU A 1 133 ? -10.622 -1.079 6.272 1.00 98.06 133 LEU A O 1
ATOM 1052 N N . TYR A 1 134 ? -9.588 -1.050 4.271 1.00 98.56 134 TYR A N 1
ATOM 1053 C CA . TYR A 1 134 ? -10.519 -0.185 3.568 1.00 98.56 134 TYR A CA 1
ATOM 1054 C C . TYR A 1 134 ? -11.073 -0.880 2.330 1.00 98.56 134 TYR A C 1
ATOM 1056 O O . TYR A 1 134 ? -10.377 -1.644 1.663 1.00 98.56 134 TYR A O 1
ATOM 1064 N N . LYS A 1 135 ? -12.330 -0.576 2.012 1.00 98.50 135 LYS A N 1
ATOM 1065 C CA . LYS A 1 135 ? -12.952 -0.893 0.727 1.00 98.50 135 LYS A CA 1
ATOM 1066 C C . LYS A 1 135 ? -13.123 0.407 -0.048 1.00 98.50 135 LYS A C 1
ATOM 1068 O O . LYS A 1 135 ? -13.738 1.339 0.470 1.00 98.50 135 LYS A O 1
ATOM 1073 N N . VAL A 1 136 ? -12.592 0.456 -1.265 1.00 98.75 136 VAL A N 1
ATOM 1074 C CA . VAL A 1 136 ? -12.540 1.651 -2.116 1.00 98.75 136 VAL A CA 1
ATOM 1075 C C . VAL A 1 136 ? -13.263 1.386 -3.431 1.00 98.75 136 VAL A C 1
ATOM 1077 O O . VAL A 1 136 ? -13.034 0.368 -4.087 1.00 98.75 136 VAL A O 1
ATOM 1080 N N . ASN A 1 137 ? -14.141 2.304 -3.817 1.00 98.31 137 ASN A N 1
ATOM 1081 C CA . ASN A 1 137 ? -14.758 2.341 -5.133 1.00 98.31 137 ASN A CA 1
ATOM 1082 C C . ASN A 1 137 ? -13.795 3.014 -6.120 1.00 98.31 137 ASN A C 1
ATOM 1084 O O . ASN A 1 137 ? -13.521 4.206 -6.000 1.00 98.31 137 ASN A O 1
ATOM 1088 N N . VAL A 1 138 ? -13.304 2.269 -7.109 1.00 97.12 138 VAL A N 1
ATOM 1089 C CA . VAL A 1 138 ? -12.324 2.785 -8.081 1.00 97.12 138 VAL A CA 1
ATOM 1090 C C . VAL A 1 138 ? -12.893 3.827 -9.046 1.00 97.12 138 VAL A C 1
ATOM 1092 O O . VAL A 1 138 ? -12.147 4.646 -9.577 1.00 97.12 138 VAL A O 1
ATOM 1095 N N . ALA A 1 139 ? -14.213 3.844 -9.248 1.00 95.62 139 ALA A N 1
ATOM 1096 C CA . ALA A 1 139 ? -14.862 4.805 -10.132 1.00 95.62 139 ALA A CA 1
ATOM 1097 C C . ALA A 1 139 ? -15.020 6.181 -9.470 1.00 95.62 139 ALA A C 1
ATOM 1099 O O . ALA A 1 139 ? -14.829 7.204 -10.128 1.00 95.62 139 ALA A O 1
ATOM 1100 N N . THR A 1 140 ? -15.371 6.212 -8.180 1.00 97.00 140 THR A N 1
ATOM 1101 C CA . THR A 1 140 ? -15.689 7.461 -7.464 1.00 97.00 140 THR A CA 1
ATOM 1102 C C . THR A 1 140 ? -14.586 7.934 -6.522 1.00 97.00 140 THR A C 1
ATOM 1104 O O . THR A 1 140 ? -14.543 9.114 -6.192 1.00 97.00 140 THR A O 1
ATOM 1107 N N . GLY A 1 141 ? -13.699 7.037 -6.085 1.00 97.25 141 GLY A N 1
ATOM 1108 C CA . GLY A 1 141 ? -12.737 7.298 -5.014 1.00 97.25 141 GLY A CA 1
ATOM 1109 C C . GLY A 1 141 ? -13.329 7.194 -3.608 1.00 97.25 141 GLY A C 1
ATOM 1110 O O . GLY A 1 141 ? -12.592 7.282 -2.626 1.00 97.25 141 GLY A O 1
ATOM 1111 N N . ASP A 1 142 ? -14.639 6.953 -3.484 1.00 98.00 142 ASP A N 1
ATOM 1112 C CA . ASP A 1 142 ? -15.278 6.772 -2.184 1.00 98.00 142 ASP A CA 1
ATOM 1113 C C . ASP A 1 142 ? -14.727 5.536 -1.487 1.00 98.00 142 ASP A C 1
ATOM 1115 O O . ASP A 1 142 ? -14.605 4.455 -2.072 1.00 98.00 142 ASP A O 1
ATOM 1119 N N . TYR A 1 143 ? -14.454 5.673 -0.197 1.00 97.88 143 TYR A N 1
ATOM 1120 C CA . TYR A 1 143 ? -13.937 4.583 0.606 1.00 97.88 143 TYR A CA 1
ATOM 1121 C C . TYR A 1 143 ? -14.546 4.577 2.001 1.00 97.88 143 TYR A C 1
ATOM 1123 O O . TYR A 1 143 ? -14.983 5.597 2.532 1.00 97.88 143 TYR A O 1
ATOM 1131 N N . HIS A 1 144 ? -14.559 3.400 2.612 1.00 9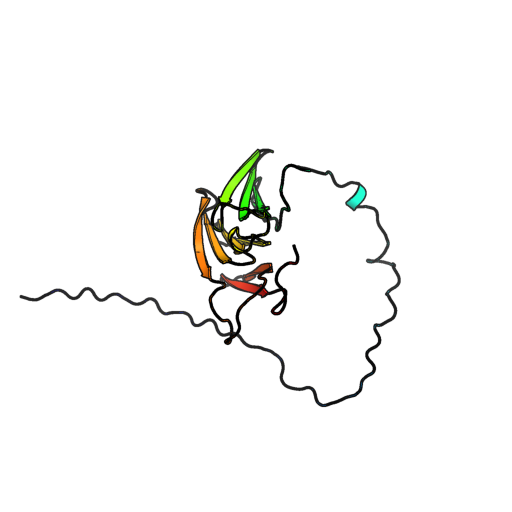7.06 144 HIS A N 1
ATOM 1132 C CA . HIS A 1 144 ? -14.898 3.239 4.019 1.00 97.06 144 HIS A CA 1
ATOM 1133 C C . HIS A 1 144 ? -14.016 2.172 4.652 1.00 97.06 144 HIS A C 1
ATOM 1135 O O . HIS A 1 144 ? -13.561 1.229 3.998 1.00 97.06 144 HIS A O 1
ATOM 1141 N N . GLN A 1 145 ? -13.765 2.336 5.946 1.00 97.50 145 GLN A N 1
ATOM 1142 C CA . GLN A 1 145 ? -13.023 1.362 6.729 1.00 97.50 145 GLN A CA 1
ATOM 1143 C C . GLN A 1 145 ? -13.918 0.151 6.999 1.00 97.50 145 GLN A C 1
ATOM 1145 O O . GLN A 1 145 ? -15.024 0.295 7.520 1.00 97.50 145 GLN A O 1
ATOM 1150 N N . ILE A 1 146 ? -13.441 -1.038 6.642 1.00 97.50 146 ILE A N 1
ATOM 1151 C CA . ILE A 1 146 ? -14.149 -2.305 6.874 1.00 97.50 146 ILE A CA 1
ATOM 1152 C C . ILE A 1 146 ? -13.594 -3.057 8.085 1.00 97.50 146 ILE A C 1
ATOM 1154 O O . ILE A 1 146 ? -14.293 -3.878 8.673 1.00 97.50 146 ILE A O 1
ATOM 1158 N N . TRP A 1 147 ? -12.358 -2.758 8.490 1.00 97.25 147 TRP A N 1
ATOM 1159 C CA . TRP A 1 147 ? -11.774 -3.264 9.725 1.00 97.25 147 TRP A CA 1
ATOM 1160 C C . TRP A 1 147 ? -10.697 -2.307 10.243 1.00 97.25 147 TRP A C 1
ATOM 1162 O O . TRP A 1 147 ? -9.877 -1.819 9.472 1.00 97.25 147 TRP A O 1
ATOM 1172 N N . SER A 1 148 ? -10.700 -2.039 11.548 1.00 95.94 148 SER A N 1
ATOM 1173 C CA . SER A 1 148 ? -9.737 -1.141 12.192 1.00 95.94 148 SER A CA 1
ATOM 1174 C C . SER A 1 148 ? -8.587 -1.921 12.820 1.00 95.94 148 SER A C 1
ATOM 1176 O O . SER A 1 148 ? -8.824 -2.895 13.535 1.00 95.94 148 SER A O 1
ATOM 1178 N N . SER A 1 149 ? -7.360 -1.427 12.651 1.00 94.06 149 SER A N 1
ATOM 1179 C CA . SER A 1 149 ? -6.159 -1.916 13.350 1.00 94.06 149 SER A CA 1
ATOM 1180 C C . SER A 1 149 ? -6.216 -1.734 14.875 1.00 94.06 149 SER A C 1
ATOM 1182 O O . SER A 1 149 ? -5.439 -2.339 15.611 1.00 94.06 149 SER A O 1
ATOM 1184 N N . SER A 1 150 ? -7.144 -0.913 15.382 1.00 92.88 150 SER A N 1
ATOM 1185 C CA . SER A 1 150 ? -7.405 -0.794 16.822 1.00 92.88 150 SER A CA 1
ATOM 1186 C C . SER A 1 150 ? -8.039 -2.052 17.416 1.00 92.88 150 SER A C 1
ATOM 1188 O O . SER A 1 150 ? -8.063 -2.204 18.637 1.00 92.88 150 SER A O 1
ATOM 1190 N N . ASN A 1 151 ? -8.592 -2.930 16.576 1.00 92.81 151 ASN A N 1
ATOM 1191 C CA . ASN A 1 151 ? -9.158 -4.195 17.014 1.00 92.81 151 ASN A CA 1
ATOM 1192 C C . ASN A 1 151 ? -8.047 -5.157 17.438 1.00 92.81 151 ASN A C 1
ATOM 1194 O O . ASN A 1 151 ? -7.001 -5.253 16.799 1.00 92.81 151 ASN A O 1
ATOM 1198 N N . LEU A 1 152 ? -8.309 -5.915 18.500 1.00 91.00 152 LEU A N 1
ATOM 1199 C CA . LEU A 1 152 ? -7.410 -6.978 18.927 1.00 91.00 152 LEU A CA 1
ATOM 1200 C C . LEU A 1 152 ? -7.673 -8.246 18.113 1.00 91.00 152 LEU A C 1
ATOM 1202 O O . LEU A 1 152 ? -8.821 -8.654 17.937 1.00 91.00 152 LEU A O 1
ATOM 1206 N N . VAL A 1 153 ? -6.601 -8.907 17.692 1.00 89.06 153 VAL A N 1
ATOM 1207 C CA . VAL A 1 153 ? -6.628 -10.251 17.112 1.00 89.06 153 VAL A CA 1
ATOM 1208 C C . VAL A 1 153 ? -6.101 -11.203 18.176 1.00 89.06 153 VAL A C 1
ATOM 1210 O O . VAL A 1 153 ? -4.956 -11.088 18.610 1.00 89.06 153 VAL A O 1
ATOM 1213 N N . ASN A 1 154 ? -6.956 -12.104 18.666 1.00 88.75 154 ASN A N 1
ATOM 1214 C CA . ASN A 1 154 ? -6.630 -13.027 19.763 1.00 88.75 154 ASN A CA 1
ATOM 1215 C C . ASN A 1 154 ? -6.053 -12.318 21.005 1.00 88.75 154 ASN A C 1
ATOM 1217 O O . ASN A 1 154 ? -5.072 -12.761 21.602 1.00 88.75 154 ASN A O 1
ATOM 1221 N N . GLY A 1 155 ? -6.637 -11.170 21.365 1.00 90.88 155 GLY A N 1
ATOM 1222 C CA . GLY A 1 155 ? -6.208 -10.361 22.511 1.00 90.88 155 GLY A CA 1
ATOM 1223 C C . GLY A 1 155 ? -4.915 -9.565 22.298 1.00 90.88 155 GLY A C 1
ATOM 1224 O O . GLY A 1 155 ? -4.479 -8.878 23.218 1.00 90.88 155 GLY A O 1
ATOM 1225 N N . LYS A 1 156 ? -4.308 -9.616 21.106 1.00 88.56 156 LYS A N 1
ATOM 1226 C CA . LYS A 1 156 ? -3.090 -8.872 20.761 1.00 88.56 156 LYS A CA 1
ATOM 1227 C C . LYS A 1 156 ? -3.394 -7.757 19.770 1.00 88.56 156 LYS A C 1
ATOM 1229 O O . LYS A 1 156 ? -4.252 -7.895 18.903 1.00 88.56 156 LYS A O 1
ATOM 1234 N N . LYS A 1 157 ? -2.681 -6.644 19.913 1.00 89.69 157 LYS A N 1
ATOM 1235 C CA . LYS A 1 157 ? -2.756 -5.524 18.977 1.00 89.69 157 LYS A CA 1
ATOM 1236 C C . LYS A 1 157 ? -1.934 -5.854 17.729 1.00 89.69 157 LYS A C 1
ATOM 1238 O O . LYS A 1 157 ? -0.835 -6.386 17.866 1.00 89.69 157 LYS A O 1
ATOM 1243 N N . VAL A 1 158 ? -2.455 -5.511 16.554 1.00 90.50 158 VAL A N 1
ATOM 1244 C CA . VAL A 1 158 ? -1.660 -5.497 15.319 1.00 90.50 158 VAL A CA 1
ATOM 1245 C C . VAL A 1 158 ? -0.799 -4.241 15.263 1.00 90.50 158 VAL A C 1
ATOM 1247 O O . VAL A 1 158 ? -1.214 -3.176 15.732 1.00 90.50 158 VAL A O 1
ATOM 1250 N N . MET A 1 159 ? 0.406 -4.353 14.721 1.00 88.44 159 MET A N 1
ATOM 1251 C CA . MET A 1 159 ? 1.395 -3.279 14.841 1.00 88.44 159 MET A CA 1
ATOM 1252 C C . MET A 1 159 ? 1.904 -2.776 13.491 1.00 88.44 159 MET A C 1
ATOM 1254 O O . MET A 1 159 ? 2.074 -1.564 13.352 1.00 88.44 159 MET A O 1
ATOM 1258 N N . LEU A 1 160 ? 2.105 -3.656 12.507 1.00 91.25 160 LEU A N 1
ATOM 1259 C CA . LEU A 1 160 ? 2.578 -3.280 11.178 1.00 91.25 160 LEU A CA 1
ATOM 1260 C C . LEU A 1 160 ? 1.937 -4.164 10.105 1.00 91.25 160 LEU A C 1
ATOM 1262 O O . LEU A 1 160 ? 2.541 -5.111 9.593 1.00 91.25 160 LEU A O 1
ATOM 1266 N N . LEU A 1 161 ? 0.694 -3.838 9.761 1.00 95.19 161 LEU A N 1
ATOM 1267 C CA . LEU A 1 161 ? -0.013 -4.523 8.684 1.00 95.19 161 LEU A CA 1
ATOM 1268 C C . LEU A 1 161 ? 0.728 -4.302 7.365 1.00 95.19 161 LEU A C 1
ATOM 1270 O O . LEU A 1 161 ? 1.157 -3.187 7.095 1.00 95.19 161 LEU A O 1
ATOM 1274 N N . ASN A 1 162 ? 0.898 -5.338 6.550 1.00 95.75 162 ASN A N 1
ATOM 1275 C CA . ASN A 1 162 ? 1.772 -5.228 5.381 1.00 95.75 162 ASN A CA 1
ATOM 1276 C C . ASN A 1 162 ? 1.070 -5.562 4.071 1.00 95.75 162 ASN A C 1
ATOM 1278 O O . ASN A 1 162 ? 1.013 -4.729 3.177 1.00 95.75 162 ASN A O 1
ATOM 1282 N N . ASP A 1 163 ? 0.493 -6.753 3.950 1.00 97.44 163 ASP A N 1
ATOM 1283 C CA . ASP A 1 163 ? -0.211 -7.141 2.729 1.00 97.44 163 ASP A CA 1
ATOM 1284 C C . ASP A 1 163 ? -1.465 -7.958 3.037 1.00 97.44 163 ASP A C 1
ATOM 1286 O O . ASP A 1 163 ? -1.676 -8.423 4.162 1.00 97.44 163 ASP A O 1
ATOM 1290 N N . LEU A 1 164 ? -2.307 -8.121 2.019 1.00 97.94 164 LEU A N 1
ATOM 1291 C CA . LEU A 1 164 ? -3.509 -8.934 2.068 1.00 97.94 164 LEU A CA 1
ATOM 1292 C C . LEU A 1 164 ? -3.665 -9.786 0.807 1.00 97.94 164 LEU A C 1
ATOM 1294 O O . LEU A 1 164 ? -3.229 -9.421 -0.283 1.00 97.94 164 LEU A O 1
ATOM 1298 N N . THR A 1 165 ? -4.385 -10.895 0.933 1.00 97.94 165 THR A N 1
ATOM 1299 C CA . THR A 1 165 ? -4.940 -11.623 -0.210 1.00 97.94 165 THR A CA 1
ATOM 1300 C C . THR A 1 165 ? -6.402 -11.976 0.035 1.00 97.94 165 THR A C 1
ATOM 1302 O O . THR A 1 165 ? -6.855 -12.047 1.179 1.00 97.94 165 THR A O 1
ATOM 1305 N N . ILE A 1 166 ? -7.151 -12.174 -1.046 1.00 97.88 166 ILE A N 1
ATOM 1306 C CA . ILE A 1 166 ? -8.576 -12.500 -1.010 1.00 97.88 166 ILE A CA 1
ATOM 1307 C C . ILE A 1 166 ? -8.740 -13.899 -1.597 1.00 97.88 166 ILE A C 1
ATOM 1309 O O . ILE A 1 166 ? -8.421 -14.132 -2.763 1.00 97.88 166 ILE A O 1
ATOM 1313 N N . ALA A 1 167 ? -9.230 -14.835 -0.793 1.00 96.88 167 ALA A N 1
ATOM 1314 C CA . ALA A 1 167 ? -9.546 -16.178 -1.250 1.00 96.88 167 ALA A CA 1
ATOM 1315 C C . ALA A 1 167 ? -10.797 -16.197 -2.140 1.00 96.88 167 ALA A C 1
ATOM 1317 O O . ALA A 1 167 ? -11.581 -15.247 -2.210 1.00 96.88 167 ALA A O 1
ATOM 1318 N N . SER A 1 168 ? -11.001 -17.312 -2.839 1.00 94.56 168 SER A N 1
ATOM 1319 C CA . SER A 1 168 ? -12.108 -17.480 -3.784 1.00 94.56 168 SER A CA 1
ATOM 1320 C C . SER A 1 168 ? -13.494 -17.389 -3.132 1.00 94.56 168 SER A C 1
ATOM 1322 O O . SER A 1 168 ? -14.453 -17.012 -3.805 1.00 94.56 168 SER A O 1
ATOM 1324 N N . ASP A 1 169 ? -13.612 -17.681 -1.841 1.00 94.81 169 ASP A N 1
ATOM 1325 C CA . ASP A 1 169 ? -14.837 -17.544 -1.046 1.00 94.81 169 ASP A CA 1
ATOM 1326 C C . ASP A 1 169 ? -15.056 -16.120 -0.490 1.00 94.81 169 ASP A C 1
ATOM 1328 O O . ASP A 1 169 ? -16.086 -15.849 0.127 1.00 94.81 169 ASP A O 1
ATOM 1332 N N . GLY A 1 170 ? -14.113 -15.202 -0.733 1.00 93.38 170 GLY A N 1
ATOM 1333 C CA . GLY A 1 170 ? -14.131 -13.829 -0.232 1.00 93.38 170 GLY A CA 1
ATOM 1334 C C . GLY A 1 170 ? -13.449 -13.642 1.126 1.00 93.38 170 GLY A C 1
ATOM 1335 O O . GLY A 1 170 ? -13.444 -12.522 1.638 1.00 93.38 170 GLY A O 1
ATOM 1336 N N . THR A 1 171 ? -12.863 -14.690 1.711 1.00 96.38 171 THR A N 1
ATOM 1337 C CA . THR A 1 171 ? -12.088 -14.581 2.952 1.00 96.38 171 THR A CA 1
ATOM 1338 C C . THR A 1 171 ? -10.824 -13.753 2.717 1.00 96.38 171 THR A C 1
ATOM 1340 O O . THR A 1 171 ? -10.072 -14.007 1.777 1.00 96.38 171 THR A O 1
ATOM 1343 N N . ILE A 1 172 ? -10.581 -12.759 3.575 1.00 97.12 172 ILE A N 1
ATOM 1344 C CA . ILE A 1 172 ? -9.390 -11.900 3.515 1.00 97.12 172 ILE A CA 1
ATOM 1345 C C . ILE A 1 172 ? -8.341 -12.433 4.492 1.00 97.12 172 ILE A C 1
ATOM 1347 O O . ILE A 1 172 ? -8.597 -12.524 5.692 1.00 97.12 172 ILE A O 1
ATOM 1351 N N . TYR A 1 173 ? -7.154 -12.733 3.976 1.00 96.44 173 TYR A N 1
ATOM 1352 C CA . TYR A 1 173 ? -5.965 -13.055 4.762 1.00 96.44 173 TYR A CA 1
ATOM 1353 C C . TYR A 1 173 ? -5.044 -11.845 4.765 1.00 96.44 173 TYR A C 1
ATOM 1355 O O . TYR A 1 173 ? -4.857 -11.223 3.724 1.00 96.44 173 TYR A O 1
ATOM 1363 N N . LEU A 1 174 ? -4.471 -11.521 5.918 1.00 95.19 174 LEU A N 1
ATOM 1364 C CA . LEU A 1 174 ? -3.586 -10.374 6.100 1.00 95.19 174 LEU A CA 1
ATOM 1365 C C . LEU A 1 174 ? -2.288 -10.797 6.783 1.00 95.19 174 LEU A C 1
ATOM 1367 O O . LEU A 1 174 ? -2.257 -11.804 7.492 1.00 95.19 174 LEU A O 1
ATOM 1371 N N . SER A 1 175 ? -1.233 -10.018 6.577 1.00 95.00 175 SER A N 1
ATOM 1372 C CA . SER A 1 175 ? 0.036 -10.158 7.285 1.00 95.00 175 SER A CA 1
ATOM 1373 C C . SER A 1 175 ? 0.270 -8.978 8.228 1.00 95.00 175 SER A C 1
ATOM 1375 O O . SER A 1 175 ? -0.014 -7.828 7.893 1.00 95.00 175 SER A O 1
ATOM 1377 N N . ASP A 1 176 ? 0.797 -9.284 9.413 1.00 92.94 176 ASP A N 1
ATOM 1378 C CA . ASP A 1 176 ? 1.377 -8.315 10.345 1.00 92.94 176 ASP A CA 1
ATOM 1379 C C . ASP A 1 176 ? 2.881 -8.600 10.413 1.00 92.94 176 ASP A C 1
ATOM 1381 O O . ASP A 1 176 ? 3.301 -9.636 10.935 1.00 92.94 176 ASP A O 1
ATOM 1385 N N . SER A 1 177 ? 3.687 -7.727 9.808 1.00 89.12 177 SER A N 1
ATOM 1386 C CA . SER A 1 177 ? 5.124 -7.953 9.610 1.00 89.12 177 SER A CA 1
ATOM 1387 C C . SER A 1 177 ? 5.925 -7.897 10.907 1.00 89.12 177 SER A C 1
ATOM 1389 O O . SER A 1 177 ? 7.048 -8.398 10.960 1.00 89.12 177 SER A O 1
ATOM 1391 N N . SER A 1 178 ? 5.390 -7.283 11.962 1.00 78.50 178 SER A N 1
ATOM 1392 C CA . SER A 1 178 ? 6.069 -7.213 13.251 1.00 78.50 178 SER A CA 1
ATOM 1393 C C . SER A 1 178 ? 5.091 -6.860 14.350 1.00 78.50 178 SER A C 1
ATOM 1395 O O . SER A 1 178 ? 4.470 -5.814 14.297 1.00 78.50 178 SER A O 1
ATOM 1397 N N . VAL A 1 179 ? 5.057 -7.662 15.415 1.00 70.06 179 VAL A N 1
ATOM 1398 C CA . VAL A 1 179 ? 4.279 -7.367 16.634 1.00 70.06 179 VAL A CA 1
ATOM 1399 C C . VAL A 1 179 ? 5.073 -6.574 17.683 1.00 70.06 179 VAL A C 1
ATOM 1401 O O . VAL A 1 179 ? 4.586 -6.353 18.791 1.00 70.06 179 VAL A O 1
ATOM 1404 N N . LYS A 1 180 ? 6.321 -6.188 17.374 1.00 64.31 180 LYS A N 1
ATOM 1405 C CA . LYS A 1 180 ? 7.246 -5.521 18.313 1.00 64.31 180 LYS A CA 1
ATOM 1406 C C . LYS A 1 180 ? 7.727 -4.148 17.840 1.00 64.31 180 LYS A C 1
ATOM 1408 O O . LYS A 1 180 ? 8.013 -3.303 18.680 1.00 64.31 180 LYS A O 1
ATOM 1413 N N . LEU A 1 181 ? 7.836 -3.940 16.529 1.00 57.50 181 LEU A N 1
ATOM 1414 C CA . LEU A 1 181 ? 8.425 -2.751 15.909 1.00 57.50 181 LEU A CA 1
ATOM 1415 C C . LEU A 1 181 ? 7.450 -2.184 14.872 1.00 57.50 181 LEU A C 1
ATOM 1417 O O . LEU A 1 181 ? 6.942 -2.935 14.044 1.00 57.50 181 LEU A O 1
ATOM 1421 N N . GLY A 1 182 ? 7.204 -0.873 14.915 1.00 55.06 182 GLY A N 1
ATOM 1422 C CA . GLY A 1 182 ? 6.638 -0.155 13.768 1.00 55.06 182 GLY A CA 1
ATOM 1423 C C . GLY A 1 182 ? 7.706 0.040 12.685 1.00 55.06 182 GLY A C 1
ATOM 1424 O O . GLY A 1 182 ? 8.885 -0.176 12.957 1.00 55.06 182 GLY A O 1
ATOM 1425 N N . GLN A 1 183 ? 7.311 0.434 11.469 1.00 50.34 183 GLN A N 1
ATOM 1426 C CA . GLN A 1 183 ? 8.265 0.803 10.411 1.00 50.34 183 GLN A CA 1
ATOM 1427 C C . GLN A 1 183 ? 9.270 1.836 10.957 1.00 50.34 183 GLN A C 1
ATOM 1429 O O . GLN A 1 183 ? 8.850 2.877 11.465 1.00 50.34 183 GLN A O 1
ATOM 1434 N N . GLU A 1 184 ? 10.570 1.528 10.898 1.00 42.03 184 GLU A N 1
ATOM 1435 C CA . GLU A 1 184 ? 11.618 2.492 11.250 1.00 42.03 184 GLU A CA 1
ATOM 1436 C C . GLU A 1 184 ? 11.654 3.602 10.190 1.00 42.03 184 GLU A C 1
ATOM 1438 O O . GLU A 1 184 ? 11.601 3.330 8.988 1.00 42.03 184 GLU A O 1
ATOM 1443 N N . THR A 1 185 ? 11.650 4.847 10.668 1.00 42.75 185 THR A N 1
ATOM 1444 C CA . THR A 1 185 ? 11.597 6.089 9.881 1.00 42.75 185 THR A CA 1
ATOM 1445 C C . THR A 1 185 ? 12.967 6.569 9.449 1.00 42.75 185 THR A C 1
ATOM 1447 O O . THR A 1 185 ? 13.863 6.548 10.324 1.00 42.75 185 THR A O 1
#

Sequence (185 aa):
MERSDVRQRKLPSKNVTFQNVDDDVKNVSKTFGFPERPEFTGALEPNTHLQKAERIYENQLNGPESLVVDGEHIYTGTADGKLLDIYKGEIRVLARFGKEPCALRTSPTCGRPLGMRLNKDGYLIVIDAYLGLYKVNVATGDYHQIWSSSNLVNGKKVMLLNDLTIASDGTIYLSDSSVKLGQET

Foldseek 3Di:
DDDDDDDDDDDDDPDDDDDDPDPDDDDDPDPDDDPPDDDCDDVNPDDCPCVPDDDACVVNAACWAEWDDDPQWIWTWHLQQFIWIAHPNDIDGLEFDFDDDCPDSNPLRRWTFHEWDQDPVRWIWTQTQRFGIKTADNVRSDIDHPDGQCDDDVNAGQAGKHYWDADPVRDIDTDRPDSPDHPDD

Secondary structure (DSSP, 8-state):
--------------------------------PPPPPPPS-GGG----GGGG----STTTSSS-EEEEEETTEEEEE-TTSEEEEEETTEEEEEEE-S-S--SSTT-GGG--EEEEEE-TTSEEEEEETTTEEEEEETTT--EEEEEETTSEETTEE---EEEEEE-TTSPEEEEES-SS-PPP-

InterPro domains:
  IPR011042 Six-bladed beta-propeller, TolB-like [G3DSA:2.120.10.30] (47-185)

Radius of gyration: 21.76 Å; chains: 1; bounding box: 80×49×44 Å

pLDDT: mean 82.73, std 21.93, range [28.44, 98.75]